Protein AF-A0A818H6Y1-F1 (afdb_monomer)

Sequence (203 aa):
MNNLSLESNPTGCTMVHLLIYKKENNETWLLFVTKLVREKHQENEIGTSRQLLLTFPSSNPCKKNEFQKDVAARALNSITNESEITKNLRPRLKRFLFVDANAIYPLYLSNEHADLLTTRFSSSEEVISLHWYPLSTVLSQLPEWDDYLSRPAAGGELAQVRHPGHAGIKLNTENDEHTMWSVIATCLMCIRNHVGLDTFLQP

Solvent-accessible surface area (backbone atoms only — not comparable to full-atom values): 11846 Å² total; per-residue (Å²): 132,85,80,75,61,76,64,46,35,89,81,34,62,52,32,30,32,38,49,35,31,37,70,56,96,95,39,50,32,37,46,33,27,31,30,76,43,74,70,88,80,52,82,86,48,100,61,94,65,57,41,79,23,36,37,50,41,50,26,62,46,92,42,73,48,45,48,62,68,60,26,46,52,48,13,47,49,67,60,44,88,53,68,72,69,61,62,63,76,68,84,68,71,64,63,40,38,33,40,92,42,34,33,44,29,56,40,85,39,56,61,71,56,50,50,50,47,62,74,68,49,72,67,49,98,74,32,58,50,80,43,80,40,51,47,67,62,51,57,77,52,54,75,94,71,95,78,59,68,76,38,77,63,52,98,86,46,54,27,34,38,67,74,86,80,65,72,57,42,66,49,73,56,102,86,48,80,46,39,29,34,33,69,56,52,51,48,53,45,50,36,47,76,76,62,30,55,70,64,62,62,54,123

Nearest PDB structures (foldseek):
  5qgk-assembly1_A  TM=5.798E-01  e=3.576E-05  Homo sapiens
  5qhg-assembly1_A  TM=5.692E-01  e=2.006E-04  Homo sapiens
  1ktg-assembly1_A  TM=6.363E-01  e=6.080E-04  Caenorhabditis elegans
  6nl1-assembly1_A  TM=5.673E-01  e=7.779E-04  Trypanosoma brucei
  4j7h-assembly1_A  TM=5.662E-01  e=1.554E-01  Amycolatopsis orientalis

Foldseek 3Di:
DDPPQVQWPQVLWAKEFEFEWEADPN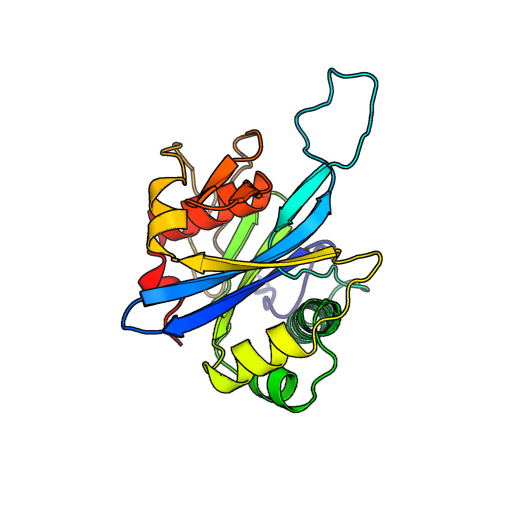FIKTKWFWFQAFAPQVPPDPDRGRDTATDGQIAGRPDGSDGVLVRVLVSVVQQDPDPVQNVQSDDDFPWAAEEPNYIYGYDYDYPVVVCVSQVPGDADNGTHHMDMDTPVLLVVQQDDDDWDFPDPDDDNDHIYTYQPRDQWTWRDDPVDIGTHHSRRSVVVVCCCPPPNPVRRNDD

Secondary structure (DSSP, 8-state):
-----TTS-TTS--EEEEEEEEEETTEEEEEEEEEEE--TT-TTSS----EEEEE--EE--SSTT--HHHHHHHHHHTT---HHHHHTT-S----EEEGGGEEEEEEE--HHHHHHHHHH----SS--EEEEEEHHHHHHHS------EEE---TTPPPEE-----PPEEEE-SS-EEEE-HHHHHHHHHHHHHT-HHHHH--

Mean predicted aligned error: 8.29 Å

pLDDT: mean 77.95, std 16.24, range [27.44, 96.69]

Structure (mmCIF, N/CA/C/O backbone):
data_AF-A0A818H6Y1-F1
#
_entry.id   AF-A0A818H6Y1-F1
#
loop_
_atom_site.group_PDB
_atom_site.id
_atom_site.type_symbol
_atom_site.label_atom_id
_atom_site.label_alt_id
_atom_site.label_comp_id
_atom_site.label_asym_id
_atom_site.label_entity_id
_atom_site.label_seq_id
_atom_site.pdbx_PDB_ins_code
_atom_site.Cartn_x
_atom_site.Cartn_y
_atom_site.Cartn_z
_atom_site.occupancy
_atom_site.B_iso_or_equiv
_atom_site.auth_seq_id
_atom_site.auth_comp_id
_atom_site.auth_asym_id
_atom_site.auth_atom_id
_atom_site.pdbx_PDB_model_num
ATOM 1 N N . MET A 1 1 ? 11.865 -25.230 -22.357 1.00 32.25 1 MET A N 1
ATOM 2 C CA . MET A 1 1 ? 12.109 -24.025 -21.537 1.00 32.25 1 MET A CA 1
ATOM 3 C C . MET A 1 1 ? 11.447 -24.268 -20.196 1.00 32.25 1 MET A C 1
ATOM 5 O O . MET A 1 1 ? 10.271 -24.603 -20.182 1.00 32.25 1 MET A O 1
ATOM 9 N N . ASN A 1 2 ? 12.209 -24.234 -19.102 1.00 27.44 2 ASN A N 1
ATOM 10 C CA . ASN A 1 2 ? 11.663 -24.472 -17.768 1.00 27.44 2 ASN A CA 1
ATOM 11 C C . ASN A 1 2 ? 10.799 -23.273 -17.375 1.00 27.44 2 ASN A C 1
ATOM 13 O O . ASN A 1 2 ? 11.331 -22.190 -17.145 1.00 27.44 2 ASN A O 1
ATOM 17 N N . ASN A 1 3 ? 9.483 -23.479 -17.315 1.00 30.44 3 ASN A N 1
ATOM 18 C CA . ASN A 1 3 ? 8.551 -22.554 -16.683 1.00 30.44 3 ASN A CA 1
ATOM 19 C C . ASN A 1 3 ? 8.964 -22.414 -15.213 1.00 30.44 3 ASN A C 1
ATOM 21 O O . ASN A 1 3 ? 8.665 -23.284 -14.396 1.00 30.44 3 ASN A O 1
ATOM 25 N N . LEU A 1 4 ? 9.702 -21.355 -14.877 1.00 32.38 4 LEU A N 1
ATOM 26 C CA . LEU A 1 4 ? 9.928 -20.982 -13.487 1.00 32.38 4 LEU A CA 1
ATOM 27 C C . LEU A 1 4 ? 8.560 -20.630 -12.906 1.00 32.38 4 LEU A C 1
ATOM 29 O O . LEU A 1 4 ? 8.002 -19.577 -13.206 1.00 32.38 4 LEU A O 1
ATOM 33 N N . SER A 1 5 ? 7.992 -21.525 -12.095 1.00 37.53 5 SER A N 1
ATOM 34 C CA . SER A 1 5 ? 6.790 -21.202 -11.341 1.00 37.53 5 SER A CA 1
ATOM 35 C C . SER A 1 5 ? 7.107 -19.991 -10.465 1.00 37.53 5 SER A C 1
ATOM 37 O O . SER A 1 5 ? 7.990 -20.044 -9.602 1.00 37.53 5 SER A O 1
ATOM 39 N N . LEU A 1 6 ? 6.370 -18.903 -10.669 1.00 43.00 6 LEU A N 1
ATOM 40 C CA . LEU A 1 6 ? 6.446 -17.654 -9.903 1.00 43.00 6 LEU A CA 1
ATOM 41 C C . LEU A 1 6 ? 6.084 -17.790 -8.413 1.00 43.00 6 LEU A C 1
ATOM 43 O O . LEU A 1 6 ? 5.885 -16.792 -7.730 1.00 43.00 6 LEU A O 1
ATOM 47 N N . GLU A 1 7 ? 5.962 -19.007 -7.888 1.00 44.12 7 GLU A N 1
ATOM 48 C CA . GLU A 1 7 ? 6.082 -19.264 -6.447 1.00 44.12 7 GLU A CA 1
ATOM 49 C C . GLU A 1 7 ? 7.521 -19.049 -5.958 1.00 44.12 7 GLU A C 1
ATOM 51 O O . GLU A 1 7 ? 7.744 -18.695 -4.806 1.00 44.12 7 GLU A O 1
ATOM 56 N N . SER A 1 8 ? 8.505 -19.157 -6.853 1.00 42.28 8 SER A N 1
ATOM 57 C CA . SER A 1 8 ? 9.888 -18.789 -6.565 1.00 42.28 8 SER A CA 1
ATOM 58 C C . SER A 1 8 ? 10.099 -17.284 -6.749 1.00 42.28 8 SER A C 1
ATOM 60 O O . SER A 1 8 ? 9.651 -16.686 -7.724 1.00 42.28 8 SER A O 1
ATOM 62 N N . ASN A 1 9 ? 10.769 -16.655 -5.783 1.00 50.09 9 ASN A N 1
ATOM 63 C CA . ASN A 1 9 ? 11.392 -15.340 -5.917 1.00 50.09 9 ASN A CA 1
ATOM 64 C C . ASN A 1 9 ? 12.836 -15.568 -6.406 1.00 50.09 9 ASN A C 1
ATOM 66 O O . ASN A 1 9 ? 13.731 -15.679 -5.561 1.00 50.09 9 ASN A O 1
ATOM 70 N N . PRO A 1 10 ? 13.088 -15.724 -7.724 1.00 41.50 10 PRO A N 1
ATOM 71 C CA . PRO A 1 10 ? 14.377 -16.205 -8.228 1.00 41.50 10 PRO A CA 1
ATOM 72 C C . PRO A 1 10 ? 15.536 -15.255 -7.903 1.00 41.50 10 PRO A C 1
ATOM 74 O O . PRO A 1 10 ? 16.676 -15.705 -7.771 1.00 41.50 10 PRO A O 1
ATOM 77 N N . THR A 1 11 ? 15.246 -13.962 -7.732 1.00 49.59 11 THR A N 1
ATOM 78 C CA . THR A 1 11 ? 16.224 -12.943 -7.333 1.00 49.59 11 THR A CA 1
ATOM 79 C C . THR A 1 11 ? 16.479 -12.940 -5.828 1.00 49.59 11 THR A C 1
ATOM 81 O O . THR A 1 11 ? 17.570 -12.578 -5.409 1.00 49.59 11 THR A O 1
ATOM 84 N N . GLY A 1 12 ? 15.505 -13.351 -5.004 1.00 55.28 12 GLY A N 1
ATOM 85 C CA . GLY A 1 12 ? 15.585 -13.226 -3.546 1.00 55.28 12 GLY A CA 1
ATOM 86 C C . GLY A 1 12 ? 15.611 -11.773 -3.058 1.00 55.28 12 GLY A C 1
ATOM 87 O O . GLY A 1 12 ? 15.907 -11.544 -1.894 1.00 55.28 12 GLY A O 1
ATOM 88 N N . CYS A 1 13 ? 15.309 -10.805 -3.930 1.00 68.94 13 CYS A N 1
ATOM 89 C CA . CYS A 1 13 ? 15.402 -9.370 -3.638 1.00 68.94 13 CYS A CA 1
ATOM 90 C C . CYS A 1 13 ? 14.081 -8.623 -3.866 1.00 68.94 13 CYS A C 1
ATOM 92 O O . CYS A 1 13 ? 14.041 -7.410 -3.711 1.00 68.94 13 CYS A O 1
ATOM 94 N N . THR A 1 14 ? 13.012 -9.328 -4.254 1.00 79.88 14 THR A N 1
ATOM 95 C CA . THR A 1 14 ? 11.722 -8.688 -4.542 1.00 79.88 14 THR A CA 1
ATOM 96 C C . THR A 1 14 ? 11.024 -8.242 -3.259 1.00 79.88 14 THR A C 1
ATOM 98 O O . THR A 1 14 ? 10.552 -9.101 -2.513 1.00 79.88 14 THR A O 1
ATOM 101 N N . MET A 1 15 ? 10.931 -6.935 -3.014 1.00 86.38 15 MET 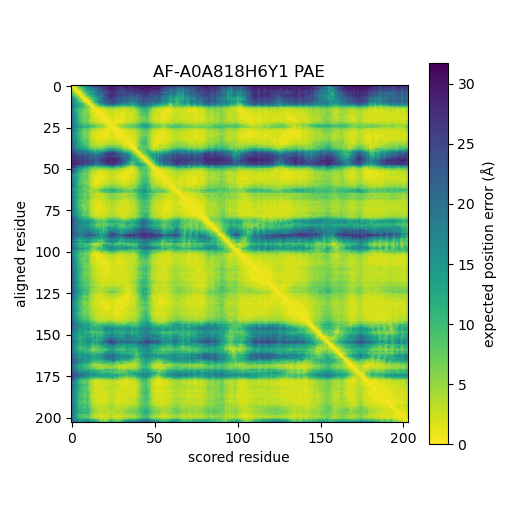A N 1
ATOM 102 C CA . MET A 1 15 ? 10.160 -6.373 -1.905 1.00 86.38 15 MET A CA 1
ATOM 103 C C . MET A 1 15 ? 8.668 -6.586 -2.152 1.00 86.38 15 MET A C 1
ATOM 105 O O . MET A 1 15 ? 8.168 -6.356 -3.253 1.00 86.38 15 MET A O 1
ATOM 109 N N . VAL A 1 16 ? 7.947 -7.023 -1.126 1.00 87.12 16 VAL A N 1
ATOM 110 C CA . VAL A 1 16 ? 6.500 -7.232 -1.174 1.00 87.12 16 VAL A CA 1
ATOM 111 C C . VAL A 1 16 ? 5.809 -6.099 -0.437 1.00 87.12 16 VAL A C 1
ATOM 113 O O . VAL A 1 16 ? 6.144 -5.825 0.710 1.00 87.12 16 VAL A O 1
ATOM 116 N N . HIS A 1 17 ? 4.830 -5.484 -1.090 1.00 90.38 17 HIS A N 1
ATOM 117 C CA . HIS A 1 17 ? 3.986 -4.408 -0.580 1.00 90.38 17 HIS A CA 1
ATOM 118 C C . HIS A 1 17 ? 2.534 -4.872 -0.498 1.00 90.38 17 HIS A C 1
ATOM 120 O O . HIS A 1 17 ? 2.051 -5.585 -1.383 1.00 90.38 17 HIS A O 1
ATOM 126 N N . LEU A 1 18 ? 1.827 -4.429 0.536 1.00 90.88 18 LEU A N 1
ATOM 127 C CA . LEU A 1 18 ? 0.401 -4.667 0.720 1.00 90.88 18 LEU A CA 1
ATOM 128 C C . LEU A 1 18 ? -0.387 -3.391 0.457 1.00 90.88 18 LEU A C 1
ATOM 130 O O . LEU A 1 18 ? -0.367 -2.465 1.260 1.00 90.88 18 LEU A O 1
ATOM 134 N N . LEU A 1 19 ? -1.133 -3.366 -0.639 1.00 92.19 19 LEU A N 1
ATOM 135 C CA . LEU A 1 19 ? -2.127 -2.329 -0.874 1.00 92.19 19 LEU A CA 1
ATOM 136 C C . LEU A 1 19 ? -3.395 -2.730 -0.114 1.00 92.19 19 LEU A C 1
ATOM 138 O O . LEU A 1 19 ? -4.256 -3.450 -0.623 1.00 92.19 19 LEU A O 1
ATOM 142 N N . ILE A 1 20 ? -3.458 -2.314 1.147 1.00 93.00 20 ILE A N 1
ATOM 143 C CA . ILE A 1 20 ? -4.593 -2.580 2.028 1.00 93.00 20 ILE A CA 1
ATOM 144 C C . ILE A 1 20 ? -5.691 -1.560 1.731 1.00 93.00 20 ILE A C 1
ATOM 146 O O . ILE A 1 20 ? -5.415 -0.364 1.630 1.00 93.00 20 ILE A O 1
ATOM 150 N N . TYR A 1 21 ? -6.932 -2.022 1.590 1.00 93.62 21 TYR A N 1
ATOM 151 C CA . TYR A 1 21 ? -8.060 -1.148 1.289 1.00 93.62 21 TYR A CA 1
ATOM 152 C C . TYR A 1 21 ? -9.349 -1.566 2.003 1.00 93.62 21 TYR A C 1
ATOM 154 O O . TYR A 1 21 ? -9.570 -2.747 2.277 1.00 93.62 21 TYR A O 1
ATOM 162 N N . LYS A 1 22 ? -10.220 -0.587 2.267 1.00 93.81 22 LYS A N 1
ATOM 163 C CA . LYS A 1 22 ? -11.597 -0.781 2.752 1.00 93.81 22 LYS A CA 1
ATOM 164 C C . LYS A 1 22 ? -12.602 -0.100 1.820 1.00 93.81 22 LYS A C 1
ATOM 166 O O . LYS A 1 22 ? -12.215 0.667 0.936 1.00 93.81 22 LYS A O 1
ATOM 171 N N . LYS A 1 23 ? -13.891 -0.388 2.013 1.00 93.69 23 LYS A N 1
ATOM 172 C CA . LYS A 1 23 ? -14.997 0.280 1.309 1.00 93.69 23 LYS A CA 1
ATOM 173 C C . LYS A 1 23 ? -15.950 0.907 2.315 1.00 93.69 23 LYS A C 1
ATOM 175 O O . LYS A 1 23 ? -16.562 0.200 3.114 1.00 93.69 23 LYS A O 1
ATOM 180 N N . GLU A 1 24 ? -16.107 2.216 2.235 1.00 92.44 24 GLU A N 1
ATOM 181 C CA . GLU A 1 24 ? -16.921 3.010 3.149 1.00 92.44 24 GLU A CA 1
ATOM 182 C C . GLU A 1 24 ? -17.688 4.059 2.344 1.00 92.44 24 GLU A C 1
ATOM 184 O O . GLU A 1 24 ? -17.105 4.737 1.505 1.00 92.44 24 GLU A O 1
ATOM 189 N N . ASN A 1 25 ? -19.005 4.160 2.552 1.00 90.88 25 ASN A N 1
ATOM 190 C CA . ASN A 1 25 ? -19.873 5.128 1.864 1.00 90.88 25 ASN A CA 1
ATOM 191 C C . ASN A 1 25 ? -19.739 5.130 0.324 1.00 90.88 25 ASN A C 1
ATOM 193 O O . ASN A 1 25 ? -19.701 6.184 -0.300 1.00 90.88 25 ASN A O 1
ATOM 197 N N . ASN A 1 26 ? -19.683 3.943 -0.297 1.00 88.56 26 ASN A N 1
ATOM 198 C CA . ASN A 1 26 ? -19.443 3.742 -1.740 1.00 88.56 26 ASN A CA 1
ATOM 199 C C . ASN A 1 26 ? -18.089 4.250 -2.265 1.00 88.56 26 ASN A C 1
ATOM 201 O O . ASN A 1 26 ? -17.866 4.243 -3.474 1.00 88.56 26 ASN A O 1
ATOM 205 N N . GLU A 1 27 ? -17.165 4.613 -1.382 1.00 93.38 27 GLU A N 1
ATOM 206 C CA . GLU A 1 27 ? -15.812 5.019 -1.733 1.00 93.38 27 GLU A CA 1
ATOM 207 C C . GLU A 1 27 ? -14.790 3.971 -1.277 1.00 93.38 27 GLU A C 1
ATOM 209 O O . GLU A 1 27 ? -14.939 3.310 -0.244 1.00 93.38 27 GLU A O 1
ATOM 214 N N . THR A 1 28 ? -13.741 3.792 -2.078 1.00 94.44 28 THR A N 1
ATOM 215 C CA . THR A 1 28 ? -12.603 2.941 -1.724 1.00 94.44 28 THR A CA 1
ATOM 216 C C . THR A 1 28 ? -11.572 3.777 -0.982 1.00 94.44 28 THR A C 1
ATOM 218 O O . THR A 1 28 ? -11.161 4.825 -1.473 1.00 94.44 28 THR A O 1
ATOM 221 N N . TRP A 1 29 ? -11.113 3.286 0.164 1.00 95.62 29 TRP A N 1
ATOM 222 C CA . TRP A 1 29 ? -10.086 3.937 0.974 1.00 95.62 29 TRP A CA 1
ATOM 223 C C . TRP A 1 29 ? -8.838 3.072 1.015 1.00 95.62 29 TRP A C 1
ATOM 225 O O . TRP A 1 29 ? -8.929 1.871 1.274 1.00 95.62 29 TRP A O 1
ATOM 235 N N . LEU A 1 30 ? -7.683 3.680 0.765 1.00 95.25 30 LEU A N 1
ATOM 236 C CA . LEU A 1 30 ? -6.382 3.022 0.761 1.00 95.25 30 LEU A CA 1
ATOM 237 C C . LEU A 1 30 ? -5.628 3.335 2.049 1.00 95.25 30 LEU A C 1
ATOM 239 O O . LEU A 1 30 ? -5.573 4.491 2.469 1.00 95.25 30 LEU A O 1
ATOM 243 N N . LEU A 1 31 ? -5.017 2.316 2.643 1.00 96.00 31 LEU A N 1
ATOM 244 C CA . LEU A 1 31 ? -4.131 2.489 3.784 1.00 96.00 31 LEU A CA 1
ATOM 245 C C . LEU A 1 31 ? -2.704 2.742 3.307 1.00 96.00 31 LEU A C 1
ATOM 247 O O . LEU A 1 31 ? -2.098 1.915 2.623 1.00 96.00 31 LEU A O 1
ATOM 251 N N . PHE A 1 32 ? -2.147 3.848 3.771 1.00 96.56 32 PHE A N 1
ATOM 252 C CA . PHE A 1 32 ? -0.731 4.149 3.725 1.00 96.56 32 PHE A CA 1
ATOM 253 C C . PHE A 1 32 ? -0.133 4.077 5.124 1.00 96.56 32 PHE A C 1
ATOM 255 O O . PHE A 1 32 ? -0.811 4.225 6.142 1.00 96.56 32 PHE A O 1
ATOM 262 N N . VAL A 1 33 ? 1.175 3.878 5.160 1.00 96.69 33 VAL A N 1
ATOM 263 C CA . VAL A 1 33 ? 1.982 3.965 6.369 1.00 96.69 33 VAL A CA 1
ATOM 264 C C . VAL A 1 33 ? 3.109 4.951 6.151 1.00 96.69 33 VAL A C 1
ATOM 266 O O . VAL A 1 33 ? 3.597 5.084 5.029 1.00 96.69 33 VAL A O 1
ATOM 269 N N . THR A 1 34 ? 3.568 5.615 7.204 1.00 95.12 34 THR A N 1
ATOM 270 C CA . THR A 1 34 ? 4.782 6.430 7.122 1.00 95.12 34 THR A CA 1
ATOM 271 C C . THR A 1 34 ? 6.002 5.618 7.545 1.00 95.12 34 THR A C 1
ATOM 273 O O . THR A 1 34 ? 6.005 4.944 8.581 1.00 95.12 34 THR A O 1
ATOM 276 N N . LYS A 1 35 ? 7.058 5.670 6.728 1.00 93.38 35 LYS A N 1
ATOM 277 C CA . LYS A 1 35 ? 8.364 5.062 7.023 1.00 93.38 35 LYS A CA 1
ATOM 278 C C . LYS A 1 35 ? 9.487 6.041 6.699 1.00 93.38 35 LYS A C 1
ATOM 280 O O . LYS A 1 35 ? 9.362 6.849 5.781 1.00 93.38 35 LYS A O 1
ATOM 285 N N . LEU A 1 36 ? 10.612 5.920 7.404 1.00 89.81 36 LEU A N 1
ATOM 286 C CA . LEU A 1 36 ? 11.855 6.607 7.046 1.00 89.81 36 LEU A CA 1
ATOM 287 C C . LEU A 1 36 ? 12.529 5.886 5.869 1.00 89.81 36 LEU A C 1
ATOM 289 O O . LEU A 1 36 ? 13.243 4.898 6.058 1.00 89.81 36 LEU A O 1
ATOM 293 N N . VAL A 1 37 ? 12.322 6.384 4.652 1.00 86.19 37 VAL A N 1
ATOM 294 C CA . VAL A 1 37 ? 12.845 5.797 3.406 1.00 86.19 37 VAL A CA 1
ATOM 295 C C . VAL A 1 37 ? 13.805 6.750 2.696 1.00 86.19 37 VAL A C 1
ATOM 297 O O . VAL A 1 37 ? 13.814 7.951 2.949 1.00 86.19 37 VAL A O 1
ATOM 300 N N . ARG A 1 38 ? 14.661 6.213 1.820 1.00 81.38 38 ARG A N 1
ATOM 301 C CA . ARG A 1 38 ? 15.529 7.027 0.957 1.00 81.38 38 ARG A CA 1
ATOM 302 C C . ARG A 1 38 ? 14.869 7.221 -0.403 1.00 81.38 38 ARG A C 1
ATOM 304 O O . ARG A 1 38 ? 14.468 6.247 -1.038 1.00 81.38 38 ARG A O 1
ATOM 311 N N . GLU A 1 39 ? 14.823 8.461 -0.865 1.00 74.94 39 GLU A N 1
ATOM 312 C CA . GLU A 1 39 ? 14.483 8.796 -2.246 1.00 74.94 39 GLU A CA 1
ATOM 313 C C . GLU A 1 39 ? 15.754 8.665 -3.105 1.00 74.94 39 GLU A C 1
ATOM 315 O O . GLU A 1 39 ? 16.801 9.205 -2.747 1.00 74.94 39 GLU A O 1
ATOM 320 N N . LYS A 1 40 ? 15.700 7.954 -4.240 1.00 61.81 40 LYS A N 1
ATOM 321 C CA . LYS A 1 4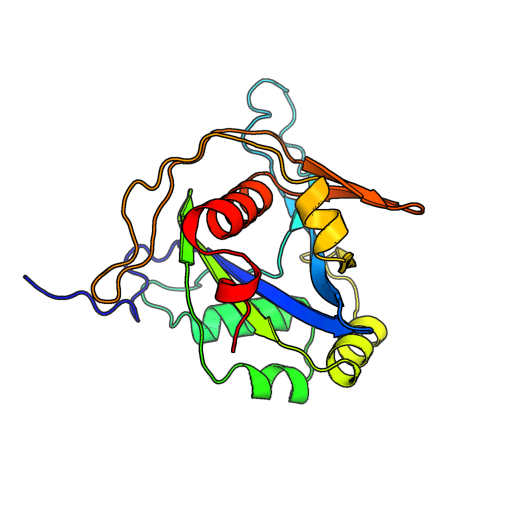0 ? 16.881 7.746 -5.106 1.00 61.81 40 LYS A CA 1
ATOM 322 C C . LYS A 1 40 ? 17.414 9.037 -5.755 1.00 61.81 40 LYS A C 1
ATOM 324 O O . LYS A 1 40 ? 18.527 9.030 -6.257 1.00 61.81 40 LYS A O 1
ATOM 329 N N . HIS A 1 41 ? 16.660 10.138 -5.738 1.00 58.66 41 HIS A N 1
ATOM 330 C CA . HIS A 1 41 ? 16.982 11.359 -6.490 1.00 58.66 41 HIS A CA 1
ATOM 331 C C . HIS A 1 41 ? 17.767 12.433 -5.723 1.00 58.66 41 HIS A C 1
ATOM 333 O O . HIS A 1 41 ? 18.032 13.494 -6.281 1.00 58.66 41 HIS A O 1
ATOM 339 N N . GLN A 1 42 ? 18.203 12.167 -4.490 1.00 52.16 42 GLN A N 1
ATOM 340 C CA . GLN A 1 42 ? 19.050 13.097 -3.727 1.00 52.16 42 GLN A CA 1
ATOM 341 C C . GLN A 1 42 ? 20.560 12.833 -3.890 1.00 52.16 42 GLN A C 1
ATOM 343 O O . GLN A 1 42 ? 21.339 13.135 -2.994 1.00 52.16 42 GLN A O 1
ATOM 348 N N . GLU A 1 43 ? 21.015 12.284 -5.024 1.00 46.19 43 GLU A N 1
ATOM 349 C CA . GLU A 1 43 ? 22.452 12.013 -5.253 1.00 46.19 43 GLU A CA 1
ATOM 350 C C . GLU A 1 43 ? 23.328 13.285 -5.282 1.00 46.19 43 GLU A C 1
ATOM 352 O O . GLU A 1 43 ? 24.539 13.190 -5.099 1.00 46.19 43 GLU A O 1
ATOM 357 N N . ASN A 1 44 ? 22.729 14.473 -5.435 1.00 46.19 44 ASN A N 1
ATOM 358 C CA . ASN A 1 44 ? 23.444 15.755 -5.475 1.00 46.19 44 ASN A CA 1
ATOM 359 C C . ASN A 1 44 ? 23.435 16.542 -4.152 1.00 46.19 44 ASN A C 1
ATOM 361 O O . ASN A 1 44 ? 24.049 17.606 -4.083 1.00 46.19 44 ASN A O 1
ATOM 365 N N . GLU A 1 45 ? 22.782 16.046 -3.099 1.00 48.47 45 GLU A N 1
ATOM 366 C CA . GLU A 1 45 ? 22.841 16.664 -1.773 1.00 48.47 45 GLU A CA 1
ATOM 367 C C . GLU A 1 45 ? 23.762 15.834 -0.874 1.00 48.47 45 GLU A C 1
ATOM 369 O O . GLU A 1 45 ? 23.587 14.628 -0.700 1.00 48.47 45 GLU A O 1
ATOM 374 N N . ILE A 1 46 ? 24.784 16.477 -0.299 1.00 41.94 46 ILE A N 1
ATOM 375 C CA . ILE A 1 46 ? 25.655 15.889 0.726 1.00 41.94 46 ILE A CA 1
ATOM 376 C C . ILE A 1 46 ? 24.784 15.646 1.967 1.00 41.94 46 ILE A C 1
ATOM 378 O O . ILE A 1 46 ? 24.683 16.483 2.857 1.00 41.94 46 ILE A O 1
ATOM 382 N N . GLY A 1 47 ? 24.086 14.515 1.985 1.00 46.06 47 GLY A N 1
ATOM 383 C CA . GLY A 1 47 ? 23.086 14.210 2.995 1.00 46.06 47 GLY A CA 1
ATOM 384 C C . GLY A 1 47 ? 22.238 13.017 2.581 1.00 46.06 47 GLY A C 1
ATOM 385 O O . GLY A 1 47 ? 21.210 13.152 1.936 1.00 46.06 47 GLY A O 1
ATOM 386 N N . THR A 1 48 ? 22.634 11.820 3.010 1.00 53.78 48 THR A N 1
ATOM 387 C CA . THR A 1 48 ? 21.840 10.587 2.860 1.00 53.78 48 THR A CA 1
ATOM 388 C C . THR A 1 48 ? 20.676 10.540 3.860 1.00 53.78 48 THR A C 1
ATOM 390 O O . THR A 1 48 ? 20.510 9.557 4.591 1.00 53.78 48 THR A O 1
ATOM 393 N N . SER A 1 49 ? 19.880 11.609 3.947 1.00 65.06 49 SER A N 1
ATOM 394 C CA . SER A 1 49 ? 18.817 11.692 4.946 1.00 65.06 49 SER A CA 1
ATOM 395 C C . SER A 1 49 ? 17.617 10.868 4.491 1.00 65.06 49 SER A C 1
ATOM 397 O O . SER A 1 49 ? 17.030 11.103 3.439 1.00 65.06 49 SER A O 1
ATOM 399 N N . ARG A 1 50 ? 17.283 9.831 5.263 1.00 77.56 50 ARG A N 1
ATOM 400 C CA . ARG A 1 50 ? 15.985 9.169 5.126 1.00 77.56 50 ARG A CA 1
ATOM 401 C C . ARG A 1 50 ? 14.905 10.205 5.434 1.00 77.56 50 ARG A C 1
ATOM 403 O O . ARG A 1 50 ? 15.047 10.947 6.401 1.00 77.56 50 ARG A O 1
ATOM 410 N N . GLN A 1 51 ? 13.843 10.220 4.646 1.00 86.38 51 GLN A N 1
ATOM 411 C CA . GLN A 1 51 ? 12.701 11.105 4.830 1.00 86.38 51 GLN A CA 1
ATOM 412 C C . GLN A 1 51 ? 11.486 10.295 5.250 1.00 86.38 51 GLN A C 1
ATOM 414 O O . GLN A 1 51 ? 11.361 9.117 4.910 1.00 86.38 51 GLN A O 1
ATOM 419 N N . LEU A 1 52 ? 10.600 10.932 6.009 1.00 90.38 52 LEU A N 1
ATOM 420 C CA . LEU A 1 52 ? 9.337 10.334 6.399 1.00 90.38 52 LEU A CA 1
ATOM 421 C C . LEU A 1 52 ? 8.370 10.413 5.216 1.00 90.38 52 LEU A C 1
ATOM 423 O O . LEU A 1 52 ? 7.831 11.481 4.944 1.00 90.38 52 LEU A O 1
ATOM 427 N N . LEU A 1 53 ? 8.169 9.299 4.511 1.00 93.00 53 LEU A N 1
ATOM 428 C CA . LEU A 1 53 ? 7.299 9.241 3.334 1.00 93.00 53 LEU A CA 1
ATOM 429 C C . LEU A 1 53 ? 6.167 8.232 3.532 1.00 93.00 53 LEU A C 1
ATOM 431 O O . LEU A 1 53 ? 6.335 7.219 4.219 1.00 93.00 53 LEU A O 1
ATOM 435 N N . LEU A 1 54 ? 5.032 8.489 2.878 1.00 95.31 54 LEU A N 1
ATOM 436 C CA . LEU A 1 54 ? 3.954 7.519 2.736 1.00 95.31 54 LEU A CA 1
ATOM 437 C C . LEU A 1 54 ? 4.388 6.391 1.807 1.00 95.31 54 LEU A C 1
ATOM 439 O O . LEU A 1 54 ? 4.900 6.604 0.705 1.00 95.31 54 LEU A O 1
ATOM 443 N N . THR A 1 55 ? 4.134 5.174 2.256 1.00 94.00 55 THR A N 1
ATOM 444 C CA . THR A 1 55 ? 4.357 3.941 1.515 1.00 94.00 55 THR A CA 1
ATOM 445 C C . THR A 1 55 ? 3.304 2.906 1.899 1.00 94.00 55 THR A C 1
ATOM 447 O O . THR A 1 55 ? 2.444 3.165 2.741 1.00 94.00 55 THR A O 1
ATOM 450 N N . PHE A 1 56 ? 3.353 1.728 1.290 1.00 94.12 56 PHE A N 1
ATOM 451 C CA . PHE A 1 56 ? 2.555 0.591 1.731 1.00 94.12 56 PHE A CA 1
ATOM 452 C C . PHE A 1 56 ? 3.294 -0.219 2.806 1.00 94.12 56 PHE A C 1
ATOM 454 O O . PHE A 1 56 ? 4.532 -0.245 2.821 1.00 94.12 56 PHE A O 1
ATOM 461 N N . PRO A 1 57 ? 2.569 -0.913 3.708 1.00 94.06 57 PRO A N 1
ATOM 462 C CA . PRO A 1 57 ? 3.161 -1.960 4.530 1.00 94.06 57 PRO A CA 1
ATOM 463 C C . PRO A 1 57 ? 3.929 -2.925 3.634 1.00 94.06 57 PRO A C 1
ATOM 465 O O . PRO A 1 57 ? 3.432 -3.361 2.594 1.00 94.06 57 PRO A O 1
ATOM 468 N N . SER A 1 58 ? 5.169 -3.217 4.003 1.00 92.62 58 SER A N 1
ATOM 469 C CA . SER A 1 58 ? 6.093 -3.892 3.102 1.00 92.62 58 SER A CA 1
ATOM 470 C C . SER A 1 58 ? 7.155 -4.674 3.847 1.00 92.62 58 SER A C 1
ATOM 472 O O . SER A 1 58 ? 7.531 -4.315 4.964 1.00 92.62 58 SER A O 1
ATOM 474 N N . SER A 1 59 ? 7.635 -5.747 3.220 1.00 91.19 59 SER A N 1
ATOM 475 C CA . SER A 1 59 ? 8.694 -6.597 3.754 1.00 91.19 59 SER A CA 1
ATOM 476 C C . SER A 1 59 ? 9.564 -7.156 2.632 1.00 91.19 59 SER A C 1
ATOM 478 O O . SER A 1 59 ? 9.113 -7.354 1.500 1.00 91.19 59 SER A O 1
ATOM 480 N N . ASN A 1 60 ? 10.824 -7.426 2.961 1.00 89.00 60 ASN A N 1
ATOM 481 C CA . ASN A 1 60 ? 11.743 -8.130 2.081 1.00 89.00 60 ASN A CA 1
ATOM 482 C C . ASN A 1 60 ? 11.711 -9.641 2.364 1.00 89.00 60 ASN A C 1
ATOM 484 O O . ASN A 1 60 ? 11.445 -10.070 3.495 1.00 89.00 60 ASN A O 1
ATOM 488 N N . PRO A 1 61 ? 12.010 -10.476 1.359 1.00 84.69 61 PRO A N 1
ATOM 489 C CA . PRO A 1 61 ? 12.312 -11.881 1.585 1.00 84.69 61 PRO A CA 1
ATOM 490 C C . PRO A 1 61 ? 13.549 -12.016 2.487 1.00 84.69 61 PRO A C 1
ATOM 492 O O . PRO A 1 61 ? 14.536 -11.302 2.325 1.00 84.69 61 PRO A O 1
ATOM 495 N N . CYS A 1 62 ? 13.521 -12.966 3.414 1.00 83.69 62 CYS A N 1
ATOM 496 C CA . CYS A 1 62 ? 14.657 -13.309 4.269 1.00 83.69 62 CYS A CA 1
ATOM 497 C C . CYS A 1 62 ? 15.580 -14.343 3.608 1.00 83.69 62 CYS A C 1
ATOM 499 O O . CYS A 1 62 ? 16.720 -14.522 4.030 1.00 83.69 62 CYS A O 1
ATOM 501 N N . LYS A 1 63 ? 15.092 -15.058 2.586 1.00 80.88 63 LYS A N 1
ATOM 502 C CA . LYS A 1 63 ? 15.851 -16.081 1.858 1.00 80.88 63 LYS A CA 1
ATOM 503 C C . LYS A 1 63 ? 15.432 -16.176 0.395 1.00 80.88 63 LYS A C 1
ATOM 505 O O . LYS A 1 63 ? 14.298 -15.871 0.022 1.00 80.88 63 LYS A O 1
ATOM 510 N N . LYS A 1 64 ? 16.354 -16.668 -0.435 1.00 69.06 64 LYS A N 1
ATOM 511 C CA . LYS A 1 64 ? 16.088 -17.002 -1.838 1.00 69.06 64 LYS A CA 1
ATOM 512 C C . LYS A 1 64 ? 14.951 -18.031 -1.902 1.00 69.06 64 LYS A C 1
ATOM 514 O O . LYS A 1 64 ? 14.995 -19.026 -1.183 1.00 69.06 64 LYS A O 1
ATOM 519 N N . ASN A 1 65 ? 13.953 -17.790 -2.753 1.00 70.12 65 ASN A N 1
ATOM 520 C CA . ASN A 1 65 ? 12.747 -18.622 -2.905 1.00 70.12 65 ASN A CA 1
ATOM 521 C C . ASN A 1 65 ? 11.778 -18.653 -1.709 1.00 70.12 65 ASN A C 1
ATOM 523 O O . ASN A 1 65 ? 10.994 -19.590 -1.592 1.00 70.12 65 ASN A O 1
ATOM 527 N N . GLU A 1 66 ? 11.804 -17.662 -0.821 1.00 77.50 66 GLU A N 1
ATOM 528 C CA . GLU A 1 66 ? 10.736 -17.540 0.171 1.00 77.50 66 GLU A CA 1
ATOM 529 C C . GLU A 1 66 ? 9.364 -17.320 -0.486 1.00 77.50 66 GLU A C 1
ATOM 531 O O . GLU A 1 66 ? 9.245 -16.531 -1.430 1.00 77.50 66 GLU A O 1
ATOM 536 N N . PHE A 1 67 ? 8.334 -18.003 0.028 1.00 77.25 67 PHE A N 1
ATOM 537 C CA . PHE A 1 67 ? 6.971 -17.865 -0.471 1.00 77.25 67 PHE A CA 1
ATOM 538 C C . PHE A 1 67 ? 6.465 -16.446 -0.230 1.00 77.25 67 PHE A C 1
ATOM 540 O O . PHE A 1 67 ? 6.514 -15.921 0.880 1.00 77.25 67 PHE A O 1
ATOM 547 N N . GLN A 1 68 ? 5.899 -15.830 -1.265 1.00 74.12 68 GLN A N 1
ATOM 548 C CA . GLN A 1 68 ? 5.463 -14.432 -1.218 1.00 74.12 68 GLN A CA 1
ATOM 549 C C . GLN A 1 68 ? 4.359 -14.209 -0.180 1.00 74.12 68 GLN A C 1
ATOM 551 O O . GLN A 1 68 ? 4.248 -13.114 0.355 1.00 74.12 68 GLN A O 1
ATOM 556 N N . LYS A 1 69 ? 3.577 -15.249 0.141 1.00 75.38 69 LYS A N 1
ATOM 557 C CA . LYS A 1 69 ? 2.582 -15.219 1.222 1.00 75.38 69 LYS A CA 1
ATOM 558 C C . LYS A 1 69 ? 3.216 -15.006 2.593 1.00 75.38 69 LYS A C 1
ATOM 560 O O . LYS A 1 69 ? 2.657 -14.266 3.391 1.00 75.38 69 LYS A O 1
ATOM 565 N N . ASP A 1 70 ? 4.374 -15.606 2.848 1.00 81.31 70 ASP A N 1
ATOM 566 C CA . ASP A 1 70 ? 5.085 -15.438 4.117 1.00 81.31 70 ASP A CA 1
ATOM 567 C C . ASP A 1 70 ? 5.675 -14.025 4.210 1.00 81.31 70 ASP A C 1
ATOM 569 O O . ASP A 1 70 ? 5.606 -13.381 5.257 1.00 81.31 70 ASP A O 1
ATOM 573 N N . VAL A 1 71 ? 6.177 -13.497 3.087 1.00 86.12 71 VAL A N 1
ATOM 574 C CA . VAL A 1 71 ? 6.647 -12.106 2.997 1.00 86.12 71 VAL A CA 1
ATOM 575 C C . VAL A 1 71 ? 5.487 -11.116 3.183 1.00 86.12 71 VAL A C 1
ATOM 577 O O . VAL A 1 71 ? 5.611 -10.156 3.938 1.00 86.12 71 VAL A O 1
ATOM 580 N N . ALA A 1 72 ? 4.336 -11.370 2.554 1.00 83.75 72 ALA A N 1
ATOM 581 C CA . ALA A 1 72 ? 3.110 -10.591 2.720 1.00 83.75 72 ALA A CA 1
ATOM 582 C C . ALA A 1 72 ? 2.605 -10.631 4.170 1.00 83.75 72 ALA A C 1
ATOM 584 O O . ALA A 1 72 ? 2.287 -9.593 4.738 1.00 83.75 72 ALA A O 1
ATOM 585 N N . ALA A 1 73 ? 2.594 -11.803 4.809 1.00 85.06 73 ALA A N 1
ATOM 586 C CA . ALA A 1 73 ? 2.221 -11.928 6.214 1.00 85.06 73 ALA A CA 1
ATOM 587 C C . ALA A 1 73 ? 3.152 -11.113 7.123 1.00 85.06 73 ALA A C 1
ATOM 589 O O . ALA A 1 73 ? 2.672 -10.426 8.017 1.00 85.06 73 ALA A O 1
ATOM 590 N N . ARG A 1 74 ? 4.468 -11.101 6.864 1.00 89.12 74 ARG A N 1
ATOM 591 C CA . ARG A 1 74 ? 5.392 -10.213 7.589 1.00 89.12 74 ARG A CA 1
ATOM 592 C C . ARG A 1 74 ? 5.121 -8.732 7.346 1.00 89.12 74 ARG A C 1
ATOM 594 O O . ARG A 1 74 ? 5.187 -7.958 8.292 1.00 89.12 74 ARG A O 1
ATOM 601 N N . ALA A 1 75 ? 4.813 -8.343 6.109 1.00 90.62 75 ALA A N 1
ATOM 602 C CA . ALA A 1 75 ? 4.439 -6.967 5.788 1.00 90.62 75 ALA A CA 1
ATOM 603 C C . ALA A 1 75 ? 3.165 -6.529 6.532 1.00 90.62 75 ALA A C 1
ATOM 605 O O . ALA A 1 75 ? 3.068 -5.379 6.941 1.00 90.62 75 ALA A O 1
ATOM 606 N N . LEU A 1 76 ? 2.205 -7.435 6.748 1.00 90.50 76 LEU A N 1
ATOM 607 C CA . LEU A 1 76 ? 1.038 -7.164 7.593 1.00 90.50 76 LEU A CA 1
ATOM 608 C C . LEU A 1 76 ? 1.419 -7.112 9.080 1.00 90.50 76 LEU A C 1
ATOM 610 O O . LEU A 1 76 ? 0.981 -6.219 9.801 1.00 90.50 76 LEU A O 1
ATOM 614 N N . ASN A 1 77 ? 2.286 -8.024 9.525 1.00 89.88 77 ASN A N 1
ATOM 615 C CA . ASN A 1 77 ? 2.734 -8.081 10.914 1.00 89.88 77 ASN A CA 1
ATOM 616 C C . ASN A 1 77 ? 3.526 -6.841 11.353 1.00 89.88 77 ASN A C 1
ATOM 618 O O . ASN A 1 77 ? 3.595 -6.559 12.545 1.00 89.88 77 ASN A O 1
ATOM 622 N N . SER A 1 78 ? 4.070 -6.056 10.414 1.00 90.50 78 SER A N 1
ATOM 623 C CA . SER A 1 78 ? 4.705 -4.773 10.743 1.00 90.50 78 SER A CA 1
ATOM 624 C C . SER A 1 78 ? 3.711 -3.702 11.211 1.00 90.50 78 SER A C 1
ATOM 626 O O . SER A 1 78 ? 4.138 -2.648 11.670 1.00 90.50 78 SER A O 1
ATOM 628 N N . ILE A 1 79 ? 2.401 -3.922 11.045 1.00 92.50 79 ILE A N 1
ATOM 629 C CA . ILE A 1 79 ? 1.351 -2.980 11.463 1.00 92.50 79 ILE A CA 1
ATOM 630 C C . ILE A 1 79 ? 0.301 -3.591 12.396 1.00 92.50 79 ILE A C 1
ATOM 632 O O . ILE A 1 79 ? -0.473 -2.850 12.996 1.00 92.50 79 ILE A O 1
ATOM 636 N N . THR A 1 80 ? 0.242 -4.918 12.532 1.00 89.44 80 THR A N 1
ATOM 637 C CA . THR A 1 80 ? -0.701 -5.584 13.439 1.00 89.44 80 THR A CA 1
ATOM 638 C C . THR A 1 80 ? -0.274 -7.003 13.786 1.00 89.44 80 THR A C 1
ATOM 640 O O . THR A 1 80 ? 0.185 -7.737 12.925 1.00 89.44 80 THR A O 1
ATOM 643 N N . ASN A 1 81 ? -0.497 -7.433 15.028 1.00 80.69 81 ASN A N 1
ATOM 644 C CA . ASN A 1 81 ? -0.328 -8.834 15.438 1.00 80.69 81 ASN A CA 1
ATOM 645 C C . ASN A 1 81 ? -1.673 -9.578 15.551 1.00 80.69 81 ASN A C 1
ATOM 647 O O . ASN A 1 81 ? -1.736 -10.683 16.092 1.00 80.69 81 ASN A O 1
ATOM 651 N N . GLU A 1 82 ? -2.764 -8.976 15.071 1.00 76.25 82 GLU A N 1
ATOM 652 C CA . GLU A 1 82 ? -4.109 -9.524 15.224 1.00 76.25 82 GLU A CA 1
ATOM 653 C C . GLU A 1 82 ? -4.307 -10.776 14.363 1.00 76.25 82 GLU A C 1
ATOM 655 O O . GLU A 1 82 ? -4.276 -10.754 13.125 1.00 76.25 82 GLU A O 1
ATOM 660 N N . SER A 1 83 ? -4.558 -11.900 15.039 1.00 69.19 83 SER A N 1
ATOM 661 C CA . SER A 1 83 ? -4.730 -13.199 14.379 1.00 69.19 83 SER A CA 1
ATOM 662 C C . SER A 1 83 ? -5.950 -13.241 13.443 1.00 69.19 83 SER A C 1
ATOM 664 O O . SER A 1 83 ? -6.009 -14.061 12.530 1.00 69.19 83 SER A O 1
ATOM 666 N N . GLU A 1 84 ? -6.933 -12.366 13.661 1.00 66.31 84 GLU A N 1
ATOM 667 C CA . GLU A 1 84 ? -8.175 -12.295 12.881 1.00 66.31 84 GLU A CA 1
ATOM 668 C C . GLU A 1 84 ? -7.951 -11.642 11.512 1.00 66.31 84 GLU A C 1
ATOM 670 O O . GLU A 1 84 ? -8.396 -12.170 10.493 1.00 66.31 84 GLU A O 1
ATOM 675 N N . ILE A 1 85 ? -7.155 -10.570 11.463 1.00 67.19 85 ILE A N 1
ATOM 676 C CA . ILE A 1 85 ? -6.798 -9.867 10.222 1.00 67.19 85 ILE A CA 1
ATOM 677 C C . ILE A 1 85 ? -5.869 -10.745 9.369 1.00 67.19 85 ILE A C 1
ATOM 679 O O . ILE A 1 85 ? -6.043 -10.876 8.156 1.00 67.19 85 ILE A O 1
ATOM 683 N N . THR A 1 86 ? -4.919 -11.426 10.012 1.00 64.25 86 THR A N 1
ATOM 684 C CA . THR A 1 86 ? -3.946 -12.305 9.341 1.00 64.25 86 THR A CA 1
ATOM 685 C C . THR A 1 86 ? -4.565 -13.590 8.775 1.00 64.25 86 THR A C 1
ATOM 687 O O . THR A 1 86 ? -4.076 -14.111 7.771 1.00 64.25 86 THR A O 1
ATOM 690 N N . LYS A 1 87 ? -5.671 -14.099 9.339 1.00 61.59 87 LYS A N 1
ATOM 691 C CA . LYS A 1 87 ? -6.394 -15.271 8.797 1.00 61.59 87 LYS A CA 1
ATOM 692 C C . LYS A 1 87 ? -7.051 -15.000 7.436 1.00 61.59 87 LYS A C 1
ATOM 694 O O . LYS A 1 87 ? -7.157 -15.930 6.635 1.00 61.59 87 LYS A O 1
ATOM 699 N N . ASN A 1 88 ? -7.404 -13.745 7.143 1.00 59.12 88 ASN A N 1
ATOM 700 C CA . ASN A 1 88 ? -8.036 -13.326 5.884 1.00 59.12 88 ASN A CA 1
ATOM 701 C C . ASN A 1 88 ? -7.046 -13.114 4.716 1.00 59.12 88 ASN A C 1
ATOM 703 O O . ASN A 1 88 ? -7.469 -12.856 3.595 1.00 59.12 88 ASN A O 1
ATOM 707 N N . LEU A 1 89 ? -5.733 -13.311 4.920 1.00 62.75 89 LEU A N 1
ATOM 708 C CA . LEU A 1 89 ? -4.697 -13.246 3.865 1.00 62.75 89 LEU A CA 1
ATOM 709 C C . LEU A 1 89 ? -4.816 -14.338 2.774 1.00 62.75 89 LEU A C 1
ATOM 711 O O . LEU A 1 89 ? -4.035 -14.375 1.821 1.00 62.75 89 LEU A O 1
ATOM 715 N N . ARG A 1 90 ? -5.758 -15.273 2.910 1.00 50.69 90 ARG A N 1
ATOM 716 C CA . ARG A 1 90 ? -6.031 -16.362 1.963 1.00 50.69 90 ARG A CA 1
ATOM 717 C C . ARG A 1 90 ? -7.428 -16.081 1.374 1.00 50.69 90 ARG A C 1
ATOM 719 O O . ARG A 1 90 ? -8.338 -16.239 2.178 1.00 50.69 90 ARG A O 1
ATOM 726 N N . PRO A 1 91 ? -7.709 -15.756 0.080 1.00 49.88 91 PRO A N 1
ATOM 727 C CA . PRO A 1 91 ? -6.950 -15.914 -1.179 1.00 49.88 91 PRO A CA 1
ATOM 728 C C . PRO A 1 91 ? -7.140 -14.764 -2.239 1.00 49.88 91 PRO A C 1
ATOM 730 O O . PRO A 1 91 ? -7.859 -13.807 -2.005 1.00 49.88 91 PRO A O 1
ATOM 733 N N . ARG A 1 92 ? -6.561 -14.925 -3.451 1.00 51.03 92 ARG A N 1
ATOM 734 C CA . ARG A 1 92 ? -6.663 -14.079 -4.684 1.00 51.03 92 ARG A CA 1
ATOM 735 C C . ARG A 1 92 ? -5.745 -12.859 -4.799 1.00 51.03 92 ARG A C 1
ATOM 737 O O . ARG A 1 92 ? -6.101 -11.784 -5.262 1.00 51.03 92 ARG A O 1
ATOM 744 N N . LEU A 1 93 ? -4.477 -13.105 -4.516 1.00 52.88 93 LEU A N 1
ATOM 745 C CA . LEU A 1 93 ? -3.384 -12.219 -4.878 1.00 52.88 93 LEU A CA 1
ATOM 746 C C . LEU A 1 93 ? -3.230 -12.104 -6.413 1.00 52.88 93 LEU A C 1
ATOM 748 O O . LEU A 1 93 ? -2.391 -12.785 -7.008 1.00 52.88 93 LEU A O 1
ATOM 752 N N . LYS A 1 94 ? -4.024 -11.245 -7.069 1.00 59.00 94 LYS A N 1
ATOM 753 C CA . LYS A 1 94 ? -3.617 -10.664 -8.355 1.00 59.00 94 LYS A CA 1
ATOM 754 C C . LYS A 1 94 ? -2.387 -9.822 -8.056 1.00 59.00 94 LYS A C 1
ATOM 756 O O . LYS A 1 94 ? -2.431 -8.896 -7.255 1.00 59.00 94 LYS A O 1
ATOM 761 N N . ARG A 1 95 ? -1.263 -10.224 -8.627 1.00 67.94 95 ARG A N 1
ATOM 762 C CA . ARG A 1 95 ? 0.039 -9.641 -8.330 1.00 67.94 95 ARG A CA 1
ATOM 763 C C . ARG A 1 95 ? 0.532 -8.865 -9.522 1.00 67.94 95 ARG A C 1
ATOM 765 O O . ARG A 1 95 ? 0.338 -9.294 -10.656 1.00 67.94 95 ARG A O 1
ATOM 772 N N . PHE A 1 96 ? 1.184 -7.752 -9.234 1.00 68.75 96 PHE A N 1
ATOM 773 C CA . PHE A 1 96 ? 1.904 -6.959 -10.212 1.00 68.75 96 PHE A CA 1
ATOM 774 C C . PHE A 1 96 ? 3.310 -6.727 -9.679 1.00 68.75 96 PHE A C 1
ATOM 776 O O . PHE A 1 96 ? 3.482 -6.334 -8.525 1.00 68.75 96 PHE A O 1
ATOM 783 N N . LEU A 1 97 ? 4.303 -7.052 -10.505 1.00 70.50 97 LEU A N 1
ATOM 784 C CA . LEU A 1 97 ? 5.686 -6.677 -10.262 1.00 70.50 97 LEU A CA 1
ATOM 785 C C . LEU A 1 97 ? 5.900 -5.315 -10.907 1.00 70.50 97 LEU A C 1
ATOM 787 O O . LEU A 1 97 ? 5.369 -5.006 -11.968 1.00 70.50 97 LEU A O 1
ATOM 791 N N . PHE A 1 98 ? 6.688 -4.493 -10.257 1.00 69.38 98 PHE A N 1
ATOM 792 C CA . PHE A 1 98 ? 7.054 -3.184 -10.736 1.00 69.38 98 PHE A CA 1
ATOM 793 C C . PHE A 1 98 ? 8.566 -3.045 -10.667 1.00 69.38 98 PHE A C 1
ATOM 795 O O . PHE A 1 98 ? 9.300 -3.929 -10.208 1.00 69.38 98 PHE A O 1
ATOM 802 N N . VAL A 1 99 ? 8.998 -1.896 -11.165 1.00 63.62 99 VAL A N 1
ATOM 803 C CA . VAL A 1 99 ? 10.325 -1.317 -11.037 1.00 63.62 99 VAL A CA 1
ATOM 804 C C . VAL A 1 99 ? 11.087 -1.759 -9.782 1.00 63.62 99 VAL A C 1
ATOM 806 O O . VAL A 1 99 ? 10.523 -1.804 -8.690 1.00 63.62 99 VAL A O 1
ATOM 809 N N . ASP A 1 100 ? 12.393 -2.005 -9.924 1.00 68.19 100 ASP A N 1
ATOM 810 C CA . ASP A 1 100 ? 13.305 -2.306 -8.809 1.00 68.19 100 ASP A CA 1
ATOM 811 C C . ASP A 1 100 ? 12.874 -3.512 -7.957 1.00 68.19 100 ASP A C 1
ATOM 813 O O . ASP A 1 100 ? 13.181 -3.591 -6.771 1.00 68.19 100 ASP A O 1
ATOM 817 N N . ALA A 1 101 ? 12.177 -4.473 -8.570 1.00 76.31 101 ALA A N 1
ATOM 818 C CA . ALA A 1 101 ? 11.681 -5.673 -7.907 1.00 76.31 101 ALA A CA 1
ATOM 819 C C . ALA A 1 101 ? 10.725 -5.360 -6.736 1.00 76.31 101 ALA A C 1
ATOM 821 O O . ALA A 1 101 ? 10.861 -5.901 -5.644 1.00 76.31 101 ALA A O 1
ATOM 822 N N . ASN A 1 102 ? 9.721 -4.512 -6.965 1.00 79.62 102 ASN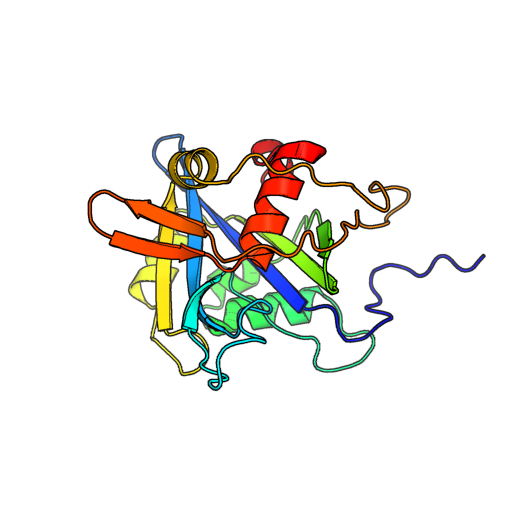 A N 1
ATOM 823 C CA . ASN A 1 102 ? 8.647 -4.261 -5.999 1.00 79.62 102 ASN A CA 1
ATOM 824 C C . ASN A 1 102 ? 7.369 -4.971 -6.451 1.00 79.62 102 ASN A C 1
ATOM 826 O O . ASN A 1 102 ? 6.895 -4.727 -7.552 1.00 79.62 102 ASN A O 1
ATOM 830 N N . ALA A 1 103 ? 6.796 -5.847 -5.632 1.00 82.00 103 ALA A N 1
ATOM 831 C CA . ALA A 1 103 ? 5.538 -6.528 -5.925 1.00 82.00 103 ALA A CA 1
ATOM 832 C C . ALA A 1 103 ? 4.416 -5.988 -5.036 1.00 82.00 103 ALA A C 1
ATOM 834 O O . ALA A 1 103 ? 4.583 -5.960 -3.819 1.00 82.00 103 ALA A O 1
ATOM 835 N N . ILE A 1 104 ? 3.273 -5.609 -5.616 1.00 84.69 104 ILE A N 1
ATOM 836 C CA . ILE A 1 104 ? 2.098 -5.157 -4.852 1.00 84.69 104 ILE A CA 1
ATOM 837 C C . ILE A 1 104 ? 1.017 -6.230 -4.847 1.00 84.69 104 ILE A C 1
ATOM 839 O O . ILE A 1 104 ? 0.694 -6.819 -5.883 1.00 84.69 104 ILE A O 1
ATOM 843 N N . TYR A 1 105 ? 0.439 -6.427 -3.667 1.00 84.06 105 TYR A N 1
ATOM 844 C CA . TYR A 1 105 ? -0.690 -7.306 -3.421 1.00 84.06 105 TYR A CA 1
ATOM 845 C C . TYR A 1 105 ? -1.862 -6.524 -2.824 1.00 84.06 105 TYR A C 1
ATOM 847 O O . TYR A 1 105 ? -1.682 -5.900 -1.776 1.00 84.06 105 TYR A O 1
ATOM 855 N N . PRO A 1 106 ? -3.052 -6.553 -3.446 1.00 87.00 106 PRO A N 1
ATOM 856 C CA . PRO A 1 106 ? -4.240 -5.970 -2.846 1.00 87.00 106 PRO A CA 1
ATOM 857 C C . PRO A 1 106 ? -4.721 -6.835 -1.672 1.00 87.00 106 PRO A C 1
ATOM 859 O O . PRO A 1 106 ? -4.726 -8.065 -1.759 1.00 87.00 106 PRO A O 1
ATOM 862 N N . LEU A 1 107 ? -5.145 -6.192 -0.584 1.00 87.62 107 LEU A N 1
ATOM 863 C CA . LEU A 1 107 ? -5.758 -6.844 0.573 1.00 87.62 107 LEU A CA 1
ATOM 864 C C . LEU A 1 107 ? -6.992 -6.057 1.018 1.00 87.62 107 LEU A C 1
ATOM 866 O O . LEU A 1 107 ? -6.882 -4.928 1.489 1.00 87.62 107 LEU A O 1
ATOM 870 N N . TYR A 1 108 ? -8.163 -6.675 0.893 1.00 89.06 108 TYR A N 1
ATOM 871 C CA . TYR A 1 108 ? -9.408 -6.103 1.394 1.00 89.06 108 TYR A CA 1
ATOM 872 C C . TYR A 1 108 ? -9.540 -6.296 2.905 1.00 89.06 108 TYR A C 1
ATOM 874 O O . TYR A 1 108 ? -9.354 -7.410 3.399 1.00 89.06 108 TYR A O 1
ATOM 882 N N . LEU A 1 109 ? -9.954 -5.245 3.611 1.00 88.94 109 LEU A N 1
ATOM 883 C CA . LEU A 1 109 ? -10.435 -5.309 4.987 1.00 88.94 109 LEU A CA 1
ATOM 884 C C . LEU A 1 109 ? -11.893 -4.847 5.062 1.00 88.94 109 LEU A C 1
ATOM 886 O O . LEU A 1 109 ? -12.284 -3.860 4.436 1.00 88.94 109 LEU A O 1
ATOM 890 N N . SER A 1 110 ? -12.693 -5.539 5.878 1.00 89.75 110 SER A N 1
ATOM 891 C CA . SER A 1 110 ? -13.977 -4.996 6.328 1.00 89.75 110 SER A CA 1
ATOM 892 C C . SER A 1 110 ? -13.742 -3.755 7.196 1.00 89.75 110 SER A C 1
ATOM 894 O O . SER A 1 110 ? -12.667 -3.598 7.779 1.00 89.75 110 SER A O 1
ATOM 896 N N . ASN A 1 111 ? -14.753 -2.891 7.316 1.00 92.31 111 ASN A N 1
ATOM 897 C CA . ASN A 1 111 ? -14.637 -1.666 8.116 1.00 92.31 111 ASN A CA 1
ATOM 898 C C . ASN A 1 111 ? -14.314 -1.982 9.585 1.00 92.31 111 ASN A C 1
ATOM 900 O O . ASN A 1 111 ? -13.399 -1.386 10.133 1.00 92.31 111 ASN A O 1
ATOM 904 N N . GLU A 1 112 ? -14.927 -3.021 10.160 1.00 90.94 112 GLU A N 1
ATOM 905 C CA . GLU A 1 112 ? -14.611 -3.492 11.518 1.00 90.94 112 GLU A CA 1
ATOM 906 C C . GLU A 1 112 ? -13.126 -3.856 11.688 1.00 90.94 112 GLU A C 1
ATOM 908 O O . GLU A 1 112 ? -12.491 -3.448 12.658 1.00 90.94 112 GLU A O 1
ATOM 913 N N . HIS A 1 113 ? -12.536 -4.583 10.730 1.00 90.62 113 HIS A N 1
ATOM 914 C CA . HIS A 1 113 ? -11.113 -4.927 10.782 1.00 90.62 113 HIS A CA 1
ATOM 915 C C . HIS A 1 113 ? -10.210 -3.710 10.554 1.00 90.62 113 HIS A C 1
ATOM 917 O O . HIS A 1 113 ? -9.140 -3.635 11.153 1.00 90.62 113 HIS A O 1
ATOM 923 N N . ALA A 1 114 ? -10.607 -2.769 9.696 1.00 92.50 114 ALA A N 1
ATOM 924 C CA . ALA A 1 114 ? -9.857 -1.539 9.461 1.00 92.50 114 ALA A CA 1
ATOM 925 C C . ALA A 1 114 ? -9.872 -0.610 10.690 1.00 92.50 114 ALA A C 1
ATOM 927 O O . ALA A 1 114 ? -8.843 -0.020 11.029 1.00 92.50 114 ALA A O 1
ATOM 928 N N . ASP A 1 115 ? -10.999 -0.533 11.395 1.00 91.81 115 ASP A N 1
ATOM 929 C CA . ASP A 1 115 ? -11.136 0.222 12.641 1.00 91.81 115 ASP A CA 1
ATOM 930 C C . ASP A 1 115 ? -10.333 -0.446 13.762 1.00 91.81 115 ASP A C 1
ATOM 932 O O . ASP A 1 115 ? -9.585 0.221 14.479 1.00 91.81 115 ASP A O 1
ATOM 936 N N . LEU A 1 116 ? -10.393 -1.778 13.865 1.00 90.81 116 LEU A N 1
ATOM 937 C CA . LEU A 1 116 ? -9.573 -2.551 14.799 1.00 90.81 116 LEU A CA 1
ATOM 938 C C . LEU A 1 116 ? -8.073 -2.342 14.548 1.00 90.81 116 LEU A C 1
ATOM 940 O O . LEU A 1 116 ? -7.318 -2.093 15.487 1.00 90.81 116 LEU A O 1
ATOM 944 N N . LEU A 1 117 ? -7.648 -2.407 13.281 1.00 92.12 117 LEU A N 1
ATOM 945 C CA . LEU A 1 117 ? -6.272 -2.146 12.859 1.00 92.12 117 LEU A CA 1
ATOM 946 C C . LEU A 1 117 ? -5.821 -0.748 13.294 1.00 92.12 117 LEU A C 1
ATOM 948 O O . LEU A 1 117 ? -4.753 -0.601 13.879 1.00 92.12 117 LEU A O 1
ATOM 952 N N . THR A 1 118 ? -6.641 0.267 13.019 1.00 93.38 118 THR A N 1
ATOM 953 C CA . THR A 1 118 ? -6.304 1.672 13.282 1.00 93.38 118 THR A CA 1
ATOM 954 C C . THR A 1 118 ? -6.255 1.964 14.782 1.00 93.38 118 THR A C 1
ATOM 956 O O . THR A 1 118 ? -5.316 2.594 15.256 1.00 93.38 118 THR A O 1
ATOM 959 N N . THR A 1 119 ? -7.228 1.467 15.548 1.00 92.25 119 THR A N 1
ATOM 960 C CA . THR A 1 119 ? -7.335 1.715 16.998 1.00 92.25 119 THR A CA 1
ATOM 961 C C . THR A 1 119 ? -6.268 0.995 17.816 1.00 92.25 119 THR A C 1
ATOM 963 O O . THR A 1 119 ? -5.847 1.507 18.851 1.00 92.25 119 THR A O 1
ATOM 966 N N . ARG A 1 120 ? -5.824 -0.186 17.372 1.00 91.50 120 ARG A N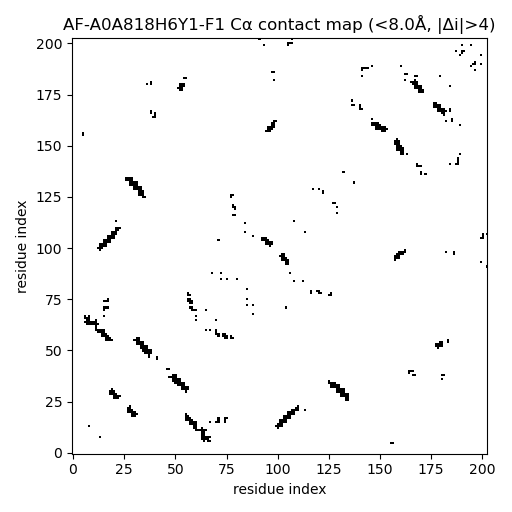 1
ATOM 967 C CA . ARG A 1 120 ? -4.796 -0.980 18.066 1.00 91.50 120 ARG A CA 1
ATOM 968 C C . ARG A 1 120 ? -3.382 -0.741 17.548 1.00 91.50 120 ARG A C 1
ATOM 970 O O . ARG A 1 120 ? -2.438 -1.321 18.087 1.00 91.50 120 ARG A O 1
ATOM 977 N N . PHE A 1 121 ? -3.218 0.081 16.515 1.00 94.12 121 PHE A N 1
ATOM 978 C CA . PHE A 1 121 ? -1.903 0.374 15.972 1.00 94.12 121 PHE A CA 1
ATOM 979 C C . PHE A 1 121 ? -1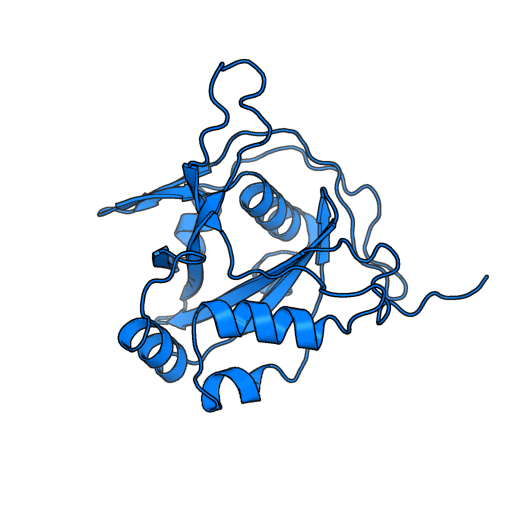.004 1.019 17.030 1.00 94.12 121 PHE A C 1
ATOM 981 O O . PHE A 1 121 ? -1.397 1.932 17.752 1.00 94.12 121 PHE A O 1
ATOM 988 N N . SER A 1 122 ? 0.232 0.537 17.092 1.00 92.25 122 SER A N 1
ATOM 989 C CA . SER A 1 122 ? 1.296 1.114 17.904 1.00 92.25 122 SER A CA 1
ATOM 990 C C . SER A 1 122 ? 2.500 1.363 17.007 1.00 92.25 122 SER A C 1
ATOM 992 O O . SER A 1 122 ? 2.926 0.468 16.277 1.00 92.25 122 SER A O 1
ATOM 994 N N . SER A 1 123 ? 3.041 2.579 17.061 1.00 92.44 123 SER A N 1
ATOM 995 C CA . SER A 1 123 ? 4.223 2.959 16.286 1.00 92.44 123 SER A CA 1
ATOM 996 C C . SER A 1 123 ? 5.428 2.078 16.623 1.00 92.44 123 SER A C 1
ATOM 998 O O . SER A 1 123 ? 5.608 1.669 17.771 1.00 92.44 123 SER A O 1
ATOM 1000 N N . SER A 1 124 ? 6.295 1.858 15.642 1.00 91.94 124 SER A N 1
ATOM 1001 C CA . SER A 1 124 ? 7.567 1.146 15.774 1.00 91.94 124 SER A CA 1
ATOM 1002 C C . SER A 1 124 ? 8.689 1.896 15.051 1.00 91.94 124 SER A C 1
ATOM 1004 O O . SER A 1 124 ? 8.450 2.898 14.378 1.00 91.94 124 SER A O 1
ATOM 1006 N N . GLU A 1 125 ? 9.922 1.395 15.148 1.00 87.44 125 GLU A N 1
ATOM 1007 C CA . GLU A 1 125 ? 11.049 1.930 14.369 1.00 87.44 125 GLU A CA 1
ATOM 1008 C C . GLU A 1 125 ? 10.860 1.754 12.850 1.00 87.44 125 GLU A C 1
ATOM 1010 O O . GLU A 1 125 ? 11.399 2.531 12.062 1.00 87.44 125 GLU A O 1
ATOM 1015 N N . GLU A 1 126 ? 10.090 0.745 12.426 1.00 87.12 126 GLU A N 1
ATOM 1016 C CA . GLU A 1 126 ? 9.859 0.443 11.009 1.00 87.12 126 GLU A CA 1
ATOM 1017 C C . GLU A 1 126 ? 8.647 1.173 10.422 1.00 87.12 126 GLU A C 1
ATOM 1019 O O . GLU A 1 126 ? 8.652 1.487 9.230 1.00 87.12 126 GLU A O 1
ATOM 1024 N N . VAL A 1 127 ? 7.608 1.416 11.228 1.00 93.81 127 VAL A N 1
ATOM 1025 C CA . VAL A 1 127 ? 6.352 2.069 10.826 1.00 93.81 127 VAL A CA 1
ATOM 1026 C C . VAL A 1 127 ? 5.946 3.092 11.878 1.00 93.81 127 VAL A C 1
ATOM 1028 O O . VAL A 1 127 ? 5.668 2.730 13.020 1.00 93.81 127 VAL A O 1
ATOM 1031 N N . ILE A 1 128 ? 5.858 4.359 11.480 1.00 94.94 128 ILE A N 1
ATOM 1032 C CA . ILE A 1 128 ? 5.654 5.476 12.410 1.00 94.94 128 ILE A CA 1
ATOM 1033 C C . ILE A 1 128 ? 4.165 5.791 12.599 1.00 94.94 128 ILE A C 1
ATOM 1035 O O . ILE A 1 128 ? 3.718 5.963 13.730 1.00 94.94 128 ILE A O 1
ATOM 1039 N N . SER A 1 129 ? 3.381 5.830 11.521 1.00 95.06 129 SER A N 1
ATOM 1040 C CA . SER A 1 129 ? 1.937 6.100 11.578 1.00 95.06 129 SER A CA 1
ATOM 1041 C C . SER A 1 129 ? 1.160 5.444 10.435 1.00 95.06 129 SER A C 1
ATOM 1043 O O . SER A 1 129 ? 1.744 5.053 9.421 1.00 95.06 129 SER A O 1
ATOM 1045 N N . LEU A 1 130 ? -0.158 5.320 10.622 1.00 95.81 130 LEU A N 1
ATOM 1046 C CA . LEU A 1 130 ? -1.130 4.819 9.646 1.00 95.81 130 LEU A CA 1
ATOM 1047 C C . LEU A 1 130 ? -1.998 5.968 9.128 1.00 95.81 130 LEU A C 1
ATOM 1049 O O . LEU A 1 130 ? -2.419 6.808 9.918 1.00 95.81 130 LEU A O 1
ATOM 1053 N N . HIS A 1 131 ? -2.313 5.960 7.832 1.00 95.44 131 HIS A N 1
ATOM 1054 C CA . HIS A 1 131 ? -3.132 6.989 7.189 1.00 95.44 131 HIS A CA 1
ATOM 1055 C C . HIS A 1 131 ? -4.078 6.382 6.165 1.00 95.44 131 HIS A C 1
ATOM 1057 O O . HIS A 1 131 ? -3.641 5.672 5.260 1.00 95.44 131 HIS A O 1
ATOM 1063 N N . TRP A 1 132 ? -5.366 6.694 6.269 1.00 94.94 132 TRP A N 1
ATOM 1064 C CA . TRP A 1 132 ? -6.364 6.284 5.285 1.00 94.94 132 TRP A CA 1
ATOM 1065 C C . TRP A 1 132 ? -6.654 7.432 4.326 1.00 94.94 132 TRP A C 1
ATOM 1067 O O . TRP A 1 132 ? -7.026 8.520 4.755 1.00 94.94 132 TRP A O 1
ATOM 1077 N N . TYR A 1 133 ? -6.523 7.168 3.030 1.00 94.44 133 TYR A N 1
ATOM 1078 C CA . TYR A 1 133 ? -6.801 8.140 1.978 1.00 94.44 133 TYR A CA 1
ATOM 1079 C C . TYR A 1 133 ? -7.927 7.651 1.064 1.00 94.44 133 TYR A C 1
ATOM 1081 O O . TYR A 1 133 ? -7.897 6.488 0.646 1.00 94.44 133 TYR A O 1
ATOM 1089 N N . PRO A 1 134 ? -8.878 8.522 0.685 1.00 93.56 134 PRO A N 1
ATOM 1090 C CA . PRO A 1 134 ? -9.827 8.208 -0.371 1.00 93.56 134 PRO A CA 1
ATOM 1091 C C . PRO A 1 134 ? -9.093 7.934 -1.687 1.00 93.56 134 PRO A C 1
ATOM 1093 O O . PRO A 1 134 ? -8.161 8.657 -2.056 1.00 93.56 134 PRO A O 1
ATOM 1096 N N . LEU A 1 135 ? -9.516 6.906 -2.424 1.00 93.00 135 LEU A N 1
ATOM 1097 C CA . LEU A 1 135 ? -8.937 6.569 -3.725 1.00 93.00 135 LEU A CA 1
ATOM 1098 C C . LEU A 1 135 ? -9.050 7.745 -4.705 1.00 93.00 135 LEU A C 1
ATOM 1100 O O . LEU A 1 135 ? -8.125 7.980 -5.477 1.00 93.00 135 LEU A O 1
ATOM 1104 N N . SER A 1 136 ? -10.147 8.503 -4.641 1.00 92.25 136 SER A N 1
ATOM 1105 C CA . SER A 1 136 ? -10.370 9.711 -5.442 1.00 92.25 136 SER A CA 1
ATOM 1106 C C . SER A 1 136 ? -9.275 10.765 -5.216 1.00 92.25 136 SER A C 1
ATOM 1108 O O . SER A 1 136 ? -8.685 11.256 -6.178 1.00 92.25 136 SER A O 1
ATOM 1110 N N . THR A 1 137 ? -8.938 11.040 -3.952 1.00 91.94 137 THR A N 1
ATOM 1111 C CA . THR A 1 137 ? -7.861 11.952 -3.537 1.00 91.94 137 THR A CA 1
ATOM 1112 C C . THR A 1 137 ? -6.491 11.477 -3.998 1.00 91.94 137 THR A C 1
ATOM 1114 O O . THR A 1 137 ? -5.665 12.289 -4.408 1.00 91.94 137 THR A O 1
ATOM 1117 N N . VAL A 1 138 ? -6.232 10.168 -3.937 1.00 92.19 138 VAL A N 1
ATOM 1118 C CA . VAL A 1 138 ? -4.978 9.601 -4.446 1.00 92.19 138 VAL A CA 1
ATOM 1119 C C . VAL A 1 138 ? -4.900 9.803 -5.956 1.00 92.19 138 VAL A C 1
ATOM 1121 O O . VAL A 1 138 ? -3.922 10.349 -6.454 1.00 92.19 138 VAL A O 1
ATOM 1124 N N . LEU A 1 139 ? -5.946 9.412 -6.686 1.00 90.00 139 LEU A N 1
ATOM 1125 C CA . LEU A 1 139 ? -6.001 9.486 -8.144 1.00 90.00 139 LEU A CA 1
ATOM 1126 C C . LEU A 1 139 ? -5.832 10.905 -8.688 1.00 90.00 139 LEU A C 1
ATOM 1128 O O . LEU A 1 139 ? -5.118 11.072 -9.674 1.00 90.00 139 LEU A O 1
ATOM 1132 N N . SER A 1 140 ? -6.457 11.903 -8.057 1.00 90.50 140 SER A N 1
ATOM 1133 C CA . SER A 1 140 ? -6.375 13.304 -8.492 1.00 90.50 140 SER A CA 1
ATOM 1134 C C . SER A 1 140 ? -4.983 13.916 -8.323 1.00 90.50 140 SER A C 1
ATOM 1136 O O . SER A 1 140 ? -4.677 14.920 -8.961 1.00 90.50 140 SER A O 1
ATOM 1138 N N . GLN A 1 141 ? -4.139 13.312 -7.483 1.00 91.06 141 GLN A N 1
ATOM 1139 C CA . GLN A 1 141 ? -2.785 13.781 -7.188 1.00 91.06 141 GLN A CA 1
ATOM 1140 C C . GLN A 1 141 ? -1.699 12.929 -7.850 1.00 91.06 141 GLN A C 1
ATOM 1142 O O . GLN A 1 141 ? -0.539 13.338 -7.892 1.00 91.06 141 GLN A O 1
ATOM 1147 N N . LEU A 1 142 ? -2.052 11.762 -8.403 1.00 88.88 142 LEU A N 1
ATOM 1148 C CA . LEU A 1 142 ? -1.123 10.973 -9.206 1.00 88.88 142 LEU A CA 1
ATOM 1149 C C . LEU A 1 142 ? -0.868 11.680 -10.549 1.00 88.88 142 LEU A C 1
ATOM 1151 O O . LEU A 1 142 ? -1.811 11.870 -11.321 1.00 88.88 142 LEU A O 1
ATOM 1155 N N . PRO A 1 143 ? 0.388 12.007 -10.883 1.00 82.38 143 PRO A N 1
ATOM 1156 C CA . PRO A 1 143 ? 0.733 12.725 -12.093 1.00 82.38 143 PRO A CA 1
ATOM 1157 C C . PRO A 1 143 ? 0.421 11.897 -13.336 1.00 82.38 143 PRO A C 1
ATOM 1159 O O . PRO A 1 143 ? 0.224 10.682 -13.285 1.00 82.38 143 PRO A O 1
ATOM 1162 N N . GLU A 1 144 ? 0.390 12.566 -14.478 1.00 79.38 144 GLU A N 1
ATOM 1163 C CA . GLU A 1 144 ? 0.298 11.938 -15.792 1.00 79.38 144 GLU A CA 1
ATOM 1164 C C . GLU A 1 144 ? 1.713 11.837 -16.367 1.00 79.38 144 GLU A C 1
ATOM 1166 O O . GLU A 1 144 ? 2.211 12.751 -17.019 1.00 79.38 144 GLU A O 1
ATOM 1171 N N . TRP A 1 145 ? 2.408 10.751 -16.036 1.00 77.06 145 TRP A N 1
ATOM 1172 C CA . TRP A 1 145 ? 3.698 10.408 -16.634 1.00 77.06 145 TRP A CA 1
ATOM 1173 C C . TRP A 1 145 ? 3.495 9.302 -17.658 1.00 77.06 145 TRP A C 1
ATOM 1175 O O . TRP A 1 145 ? 2.718 8.373 -17.422 1.00 77.06 145 TRP A O 1
ATOM 1185 N N . ASP A 1 146 ? 4.250 9.386 -18.749 1.00 68.62 146 ASP A N 1
ATOM 1186 C CA . ASP A 1 146 ? 4.348 8.312 -19.726 1.00 68.62 146 ASP A CA 1
ATOM 1187 C C . ASP A 1 146 ? 5.139 7.153 -19.113 1.00 68.62 146 ASP A C 1
ATOM 1189 O O . ASP A 1 146 ? 6.362 7.221 -18.947 1.00 68.62 146 ASP A O 1
ATOM 1193 N N . ASP A 1 147 ? 4.442 6.079 -18.757 1.00 67.62 147 ASP A N 1
ATOM 1194 C CA . ASP A 1 147 ? 5.050 4.854 -18.269 1.00 67.62 147 ASP A CA 1
ATOM 1195 C C . ASP A 1 147 ? 5.038 3.765 -19.346 1.00 67.62 147 ASP A C 1
ATOM 1197 O O . ASP A 1 147 ? 4.044 3.494 -20.019 1.00 67.62 147 ASP A O 1
ATOM 1201 N N . TYR A 1 148 ? 6.186 3.111 -19.516 1.00 64.88 148 TYR A N 1
ATOM 1202 C CA . TYR A 1 148 ? 6.355 2.056 -20.508 1.00 64.88 148 TYR A CA 1
ATOM 1203 C C . TYR A 1 148 ? 6.476 0.709 -19.802 1.00 64.88 148 TYR A C 1
ATOM 1205 O O . TYR A 1 148 ? 7.483 0.431 -19.135 1.00 64.88 148 TYR A O 1
ATOM 1213 N N . LEU A 1 149 ? 5.464 -0.148 -19.981 1.00 67.50 149 LEU A N 1
ATOM 1214 C CA . LEU A 1 149 ? 5.570 -1.561 -19.628 1.00 67.50 149 LEU A CA 1
ATOM 1215 C C . LEU A 1 149 ? 6.711 -2.178 -20.437 1.00 67.50 149 LEU A C 1
ATOM 1217 O O . LEU A 1 149 ? 6.657 -2.249 -21.663 1.00 67.50 149 LEU A O 1
ATOM 1221 N N . SER A 1 150 ? 7.741 -2.663 -19.751 1.00 65.44 150 SER A N 1
ATOM 1222 C CA . SER A 1 150 ? 8.809 -3.417 -20.400 1.00 65.44 150 SER A CA 1
ATOM 1223 C C . SER A 1 150 ? 8.323 -4.804 -20.827 1.00 65.44 150 SER A C 1
ATOM 1225 O O . SER A 1 150 ? 8.824 -5.338 -21.818 1.00 65.44 150 SER A O 1
ATOM 1227 N N . ARG A 1 151 ? 7.342 -5.379 -20.107 1.00 64.81 151 ARG A N 1
ATOM 1228 C CA . ARG A 1 151 ? 6.629 -6.621 -20.458 1.00 64.81 151 ARG A CA 1
ATOM 1229 C C . ARG A 1 151 ? 5.185 -6.605 -19.925 1.00 64.81 151 ARG A C 1
ATOM 1231 O O . ARG A 1 151 ? 5.005 -6.287 -18.747 1.00 64.81 151 ARG A O 1
ATOM 1238 N N . PRO A 1 152 ? 4.169 -6.962 -20.736 1.00 64.38 152 PRO A N 1
ATOM 1239 C CA . PRO A 1 152 ? 2.797 -7.141 -20.260 1.00 64.38 152 PRO A CA 1
ATOM 1240 C C . PRO A 1 152 ? 2.657 -8.426 -19.427 1.00 64.38 152 PRO A C 1
ATOM 1242 O O . PRO A 1 152 ? 3.446 -9.359 -19.574 1.00 64.38 152 PRO A O 1
ATOM 1245 N N . ALA A 1 153 ? 1.632 -8.499 -18.574 1.00 63.50 153 ALA A N 1
ATOM 1246 C CA . ALA A 1 153 ? 1.317 -9.719 -17.829 1.00 63.50 153 ALA A CA 1
ATOM 1247 C C . ALA A 1 153 ? 0.797 -10.816 -18.782 1.00 63.50 153 ALA A C 1
ATOM 1249 O O . ALA A 1 153 ? -0.218 -10.622 -19.450 1.00 63.50 153 ALA A O 1
ATOM 1250 N N . ALA A 1 154 ? 1.468 -11.970 -18.855 1.00 57.34 154 ALA A N 1
ATOM 1251 C CA . ALA A 1 154 ? 1.053 -13.097 -19.697 1.00 57.34 154 ALA A CA 1
ATOM 1252 C C . ALA A 1 154 ? 1.513 -14.441 -19.115 1.00 57.34 154 ALA A C 1
ATOM 1254 O O . ALA A 1 154 ? 2.564 -14.523 -18.495 1.00 57.34 154 ALA A O 1
ATOM 1255 N N . GLY A 1 155 ? 0.743 -15.519 -19.320 1.00 50.38 155 GLY A N 1
ATOM 1256 C CA . GLY A 1 155 ? 1.214 -16.887 -19.034 1.00 50.38 155 GLY A CA 1
ATOM 1257 C C . GLY A 1 155 ? 1.625 -17.151 -17.579 1.00 50.38 155 GLY A C 1
ATOM 1258 O O . GLY A 1 155 ? 2.507 -17.964 -17.326 1.00 50.38 155 GLY A O 1
ATOM 1259 N N . GLY A 1 156 ? 1.008 -16.451 -16.623 1.00 53.72 156 GLY A N 1
ATOM 1260 C CA . GLY A 1 156 ? 1.374 -16.508 -15.208 1.00 53.72 156 GLY A CA 1
ATOM 1261 C C . GLY A 1 156 ? 2.439 -15.494 -14.787 1.00 53.72 156 GLY A C 1
ATOM 1262 O O . GLY A 1 156 ? 2.618 -15.342 -13.581 1.00 53.72 156 GLY A O 1
ATOM 1263 N N . GLU A 1 157 ? 3.078 -14.788 -15.730 1.00 57.06 157 GLU A N 1
ATOM 1264 C CA . GLU A 1 157 ? 4.096 -13.752 -15.514 1.00 57.06 157 GLU A CA 1
ATOM 1265 C C . GLU A 1 157 ? 3.520 -12.398 -15.087 1.00 57.06 157 GLU A C 1
ATOM 1267 O O . GLU A 1 157 ? 2.417 -12.001 -15.466 1.00 57.06 157 GLU A O 1
ATOM 1272 N N . LEU A 1 158 ? 4.304 -11.689 -14.273 1.00 67.69 158 LEU A N 1
ATOM 1273 C CA . LEU A 1 158 ? 4.004 -10.353 -13.774 1.00 67.69 158 LEU A CA 1
ATOM 1274 C C . LEU A 1 158 ? 4.384 -9.296 -14.813 1.00 67.69 158 LEU A C 1
ATOM 1276 O O . LEU A 1 158 ? 5.431 -9.420 -15.449 1.00 67.69 158 LEU A O 1
ATOM 1280 N N . ALA A 1 159 ? 3.584 -8.232 -14.922 1.00 68.56 159 ALA A N 1
ATOM 1281 C CA . ALA A 1 159 ? 3.992 -7.037 -15.659 1.00 68.56 159 ALA A CA 1
ATOM 1282 C C . ALA A 1 159 ? 5.301 -6.467 -15.079 1.00 68.56 159 ALA A C 1
ATOM 1284 O O . ALA A 1 159 ? 5.634 -6.755 -13.933 1.00 68.56 159 ALA A O 1
ATOM 1285 N N . GLN A 1 160 ? 6.063 -5.699 -15.859 1.00 70.88 160 GLN A N 1
ATOM 1286 C CA . GLN A 1 160 ? 7.261 -4.993 -15.387 1.00 70.88 160 GLN A CA 1
ATOM 1287 C C . GLN A 1 160 ? 7.344 -3.612 -16.030 1.00 70.88 160 GLN A C 1
ATOM 1289 O O . GLN A 1 160 ? 6.941 -3.433 -17.178 1.00 70.88 160 GLN A O 1
ATOM 1294 N N . VAL A 1 161 ? 7.891 -2.645 -15.296 1.00 67.81 161 VAL A N 1
ATOM 1295 C CA . VAL A 1 161 ? 8.034 -1.245 -15.727 1.00 67.81 161 VAL A CA 1
ATOM 1296 C C . VAL A 1 161 ? 9.474 -0.807 -15.450 1.00 67.81 161 VAL A C 1
ATOM 1298 O O . VAL A 1 161 ? 10.118 -1.317 -14.528 1.00 67.81 161 VAL A O 1
ATOM 1301 N N . ARG A 1 162 ? 10.006 0.126 -16.242 1.00 65.88 162 ARG A N 1
ATOM 1302 C CA . ARG A 1 162 ? 11.299 0.782 -15.978 1.00 65.88 162 ARG A CA 1
ATOM 1303 C C . ARG A 1 162 ? 11.102 1.952 -15.006 1.00 65.88 162 ARG A C 1
ATOM 1305 O O . ARG A 1 162 ? 10.158 2.703 -15.204 1.00 65.88 162 ARG A O 1
ATOM 1312 N N . HIS A 1 163 ? 11.972 2.141 -13.998 1.00 63.50 163 HIS A N 1
ATOM 1313 C CA . HIS A 1 163 ? 11.848 3.315 -13.112 1.00 63.50 163 HIS A CA 1
ATOM 1314 C C . HIS A 1 163 ? 11.966 4.583 -13.949 1.00 63.50 163 HIS A C 1
ATOM 1316 O O . HIS A 1 163 ? 13.008 4.764 -14.587 1.00 63.50 163 HIS A O 1
ATOM 1322 N N . PRO A 1 164 ? 10.957 5.458 -13.939 1.00 58.47 164 PRO A N 1
ATOM 1323 C CA . PRO A 1 164 ? 11.041 6.698 -14.689 1.00 58.47 164 PRO A CA 1
ATOM 1324 C C . PRO A 1 164 ? 11.887 7.762 -13.964 1.00 58.47 164 PRO A C 1
ATOM 1326 O O . PRO A 1 164 ? 12.285 8.746 -14.577 1.00 58.47 164 PRO A O 1
ATOM 1329 N N . GLY A 1 165 ? 12.282 7.526 -12.705 1.00 62.62 165 GLY A N 1
ATOM 1330 C CA . GLY A 1 165 ? 13.258 8.375 -12.023 1.00 62.62 165 GLY A CA 1
ATOM 1331 C C . GLY A 1 165 ? 12.670 9.681 -11.482 1.00 62.62 165 GLY A C 1
ATOM 1332 O O . GLY A 1 165 ? 13.227 10.747 -11.738 1.00 62.62 165 GLY A O 1
ATOM 1333 N N . HIS A 1 166 ? 11.556 9.611 -10.751 1.00 70.19 166 HIS A N 1
ATOM 1334 C CA . HIS A 1 166 ? 10.858 10.792 -10.233 1.00 70.19 166 HIS A CA 1
ATOM 1335 C C . HIS A 1 166 ? 11.024 10.997 -8.721 1.00 70.19 166 HIS A C 1
ATOM 1337 O O . HIS A 1 166 ? 11.368 10.071 -7.989 1.00 70.19 166 HIS A O 1
ATOM 1343 N N . ALA A 1 167 ? 10.763 12.223 -8.258 1.00 73.00 167 ALA A N 1
ATOM 1344 C CA . ALA A 1 167 ? 10.644 12.555 -6.837 1.00 73.00 167 ALA A CA 1
ATOM 1345 C C . ALA A 1 167 ? 9.292 12.088 -6.262 1.00 73.00 167 ALA A C 1
ATOM 1347 O O . ALA A 1 167 ? 8.362 11.788 -7.017 1.00 73.00 167 ALA A O 1
ATOM 1348 N N . GLY A 1 168 ? 9.186 12.022 -4.931 1.00 80.12 168 GLY A N 1
ATOM 1349 C CA . GLY A 1 168 ? 7.931 11.729 -4.245 1.00 80.12 168 GLY A CA 1
ATOM 1350 C C . GLY A 1 168 ? 6.802 12.706 -4.601 1.00 80.12 168 GLY A C 1
ATOM 1351 O O . GLY A 1 168 ? 7.037 13.858 -4.969 1.00 80.12 168 GLY A O 1
ATOM 1352 N N . ILE A 1 169 ? 5.561 12.232 -4.497 1.00 86.38 169 ILE A N 1
ATOM 1353 C CA . ILE A 1 169 ? 4.346 12.993 -4.827 1.00 86.38 169 ILE A CA 1
ATOM 1354 C C . ILE A 1 169 ? 3.702 13.493 -3.540 1.00 86.38 169 ILE A C 1
ATOM 1356 O O . ILE A 1 169 ? 3.521 12.719 -2.606 1.00 86.38 169 ILE A O 1
ATOM 1360 N N . LYS A 1 170 ? 3.279 14.754 -3.495 1.00 88.50 170 LYS A N 1
ATOM 1361 C CA . LYS A 1 170 ? 2.494 15.268 -2.368 1.00 88.50 170 LYS A CA 1
ATOM 1362 C C . LYS A 1 170 ? 1.057 14.744 -2.413 1.00 88.50 170 LYS A C 1
ATOM 1364 O O . LYS A 1 170 ? 0.408 14.826 -3.448 1.00 88.50 170 LYS A O 1
ATOM 1369 N N . LEU A 1 171 ? 0.592 14.219 -1.284 1.00 87.88 171 LEU A N 1
ATOM 1370 C CA . LEU A 1 171 ? -0.792 13.876 -0.989 1.00 87.88 171 LEU A CA 1
ATOM 1371 C C . LEU A 1 171 ? -1.337 14.868 0.039 1.00 87.88 171 LEU A C 1
ATOM 1373 O O . LEU A 1 171 ? -1.058 14.769 1.235 1.00 87.88 171 LEU A O 1
ATOM 1377 N N . ASN A 1 172 ? -2.142 15.798 -0.453 1.00 81.62 172 ASN A N 1
ATOM 1378 C CA . ASN A 1 172 ? -2.806 16.836 0.312 1.00 81.62 172 ASN A CA 1
ATOM 1379 C C . ASN A 1 172 ? -4.242 16.413 0.633 1.00 81.62 172 ASN A C 1
ATOM 1381 O O . ASN A 1 172 ? -4.987 15.978 -0.250 1.00 81.62 172 ASN A O 1
ATOM 1385 N N . THR A 1 173 ? -4.635 16.579 1.887 1.00 76.69 173 THR A N 1
ATOM 1386 C CA . THR A 1 173 ? -6.033 16.630 2.330 1.00 76.69 173 THR A CA 1
ATOM 1387 C C . THR A 1 173 ? -6.296 17.992 2.965 1.00 76.69 173 THR A C 1
ATOM 1389 O O . THR A 1 173 ? -5.371 18.784 3.128 1.00 76.69 173 THR A O 1
ATOM 1392 N N . GLU A 1 174 ? -7.542 18.277 3.344 1.00 72.81 174 GLU A N 1
ATOM 1393 C CA . GLU A 1 174 ? -7.878 19.524 4.049 1.00 72.81 174 GLU A CA 1
ATOM 1394 C C . GLU A 1 174 ? -7.092 19.705 5.359 1.00 72.81 174 GLU A C 1
ATOM 1396 O O . GLU A 1 174 ? -6.872 20.839 5.776 1.00 72.81 174 GLU A O 1
ATOM 1401 N N . ASN A 1 175 ? -6.639 18.609 5.981 1.00 70.38 175 ASN A N 1
ATOM 1402 C CA . ASN A 1 175 ? -6.029 18.628 7.311 1.00 70.38 175 ASN A CA 1
ATOM 1403 C C . ASN A 1 175 ? -4.563 18.177 7.349 1.00 70.38 175 ASN A C 1
ATOM 1405 O O . ASN A 1 175 ? -3.895 18.452 8.339 1.00 70.38 175 ASN A O 1
ATOM 1409 N N . ASP A 1 176 ? -4.058 17.525 6.298 1.00 76.06 176 ASP A N 1
ATOM 1410 C CA . ASP A 1 176 ? -2.723 16.919 6.295 1.00 76.06 176 ASP A CA 1
ATOM 1411 C C . ASP A 1 176 ? -2.033 17.009 4.929 1.00 76.06 176 ASP A C 1
ATOM 1413 O O . ASP A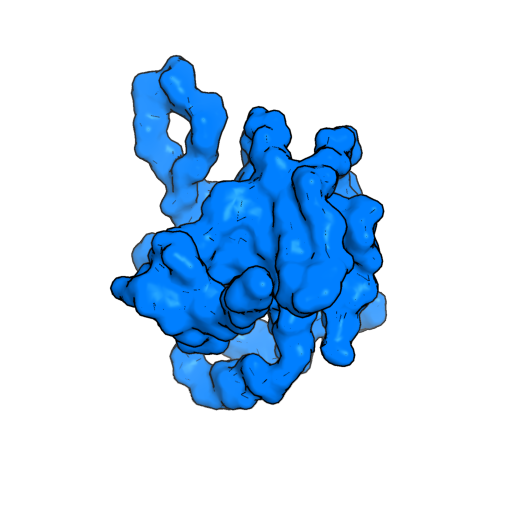 1 176 ? -2.639 16.737 3.887 1.00 76.06 176 ASP A O 1
ATOM 1417 N N . GLU A 1 177 ? -0.729 17.298 4.956 1.00 86.06 177 GLU A N 1
ATOM 1418 C CA . GLU A 1 177 ? 0.188 17.212 3.816 1.00 86.06 177 GLU A CA 1
ATOM 1419 C C . GLU A 1 177 ? 1.226 16.118 4.088 1.00 86.06 177 GLU A C 1
ATOM 1421 O O . GLU A 1 177 ? 2.053 16.222 4.994 1.00 86.06 177 GLU A O 1
ATOM 1426 N N . HIS A 1 178 ? 1.211 15.072 3.266 1.00 91.81 178 HIS A N 1
ATOM 1427 C CA . HIS A 1 178 ? 2.204 14.005 3.310 1.00 91.81 178 HIS A CA 1
ATOM 1428 C C . HIS A 1 178 ? 2.854 13.818 1.939 1.00 91.81 178 HIS A C 1
ATOM 1430 O O . HIS A 1 178 ? 2.244 14.084 0.911 1.00 91.81 178 HIS A O 1
ATOM 1436 N N . THR A 1 179 ? 4.087 13.310 1.894 1.00 92.06 179 THR A N 1
ATOM 1437 C CA . THR A 1 179 ? 4.752 12.972 0.623 1.00 92.06 179 THR A CA 1
ATOM 1438 C C . THR A 1 179 ? 4.776 11.459 0.431 1.00 92.06 179 THR A C 1
ATOM 1440 O O . THR A 1 179 ? 5.323 10.734 1.255 1.00 92.06 179 THR A O 1
ATOM 1443 N N . MET A 1 180 ? 4.175 10.970 -0.650 1.00 92.88 180 MET A N 1
ATOM 1444 C CA . MET A 1 180 ? 4.229 9.585 -1.109 1.00 92.88 180 MET A CA 1
ATOM 1445 C C . MET A 1 180 ? 5.565 9.282 -1.772 1.00 92.88 180 MET A C 1
ATOM 1447 O O . MET A 1 180 ? 6.023 10.016 -2.645 1.00 92.88 180 MET A O 1
ATOM 1451 N N . TRP A 1 181 ? 6.157 8.151 -1.400 1.00 90.81 181 TRP A N 1
ATOM 1452 C CA . TRP A 1 181 ? 7.395 7.665 -1.991 1.00 90.81 181 TRP A CA 1
ATOM 1453 C C . TRP A 1 181 ? 7.254 7.432 -3.505 1.00 90.81 181 TRP A C 1
ATOM 1455 O O . TRP A 1 181 ? 6.294 6.794 -3.950 1.00 90.81 181 TRP A O 1
ATOM 1465 N N . SER A 1 182 ? 8.229 7.900 -4.295 1.00 86.31 182 SER A N 1
ATOM 1466 C CA . SER A 1 182 ? 8.210 7.841 -5.771 1.00 86.31 182 SER A CA 1
ATOM 1467 C C . SER A 1 182 ? 7.996 6.439 -6.349 1.00 86.31 182 SER A C 1
ATOM 1469 O O . SER A 1 182 ? 7.352 6.275 -7.389 1.00 86.31 182 SER A O 1
ATOM 1471 N N . VAL A 1 183 ? 8.483 5.403 -5.663 1.00 84.88 183 VAL A N 1
ATOM 1472 C CA . VAL A 1 183 ? 8.278 4.010 -6.076 1.00 84.88 183 VAL A CA 1
ATOM 1473 C C . VAL A 1 183 ? 6.801 3.630 -5.984 1.00 84.88 183 VAL A C 1
ATOM 1475 O O . VAL A 1 183 ? 6.263 3.055 -6.928 1.00 84.88 183 VAL A O 1
ATOM 1478 N N . ILE A 1 184 ? 6.117 3.986 -4.893 1.00 88.81 184 ILE A N 1
ATOM 1479 C CA . ILE A 1 184 ? 4.691 3.674 -4.695 1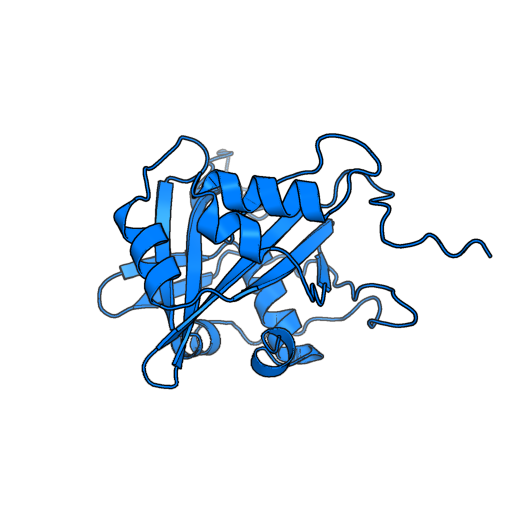.00 88.81 184 ILE A CA 1
ATOM 1480 C C . ILE A 1 184 ? 3.818 4.480 -5.648 1.00 88.81 184 ILE A C 1
ATOM 1482 O O . ILE A 1 184 ? 2.931 3.921 -6.288 1.00 88.81 184 ILE A O 1
ATOM 1486 N N . ALA A 1 185 ? 4.137 5.761 -5.798 1.00 89.25 185 ALA A N 1
ATOM 1487 C CA . ALA A 1 185 ? 3.578 6.647 -6.803 1.00 89.25 185 ALA A CA 1
ATOM 1488 C C . ALA A 1 185 ? 3.607 6.024 -8.207 1.00 89.25 185 ALA A C 1
ATOM 1490 O O . ALA A 1 185 ? 2.568 5.853 -8.847 1.00 89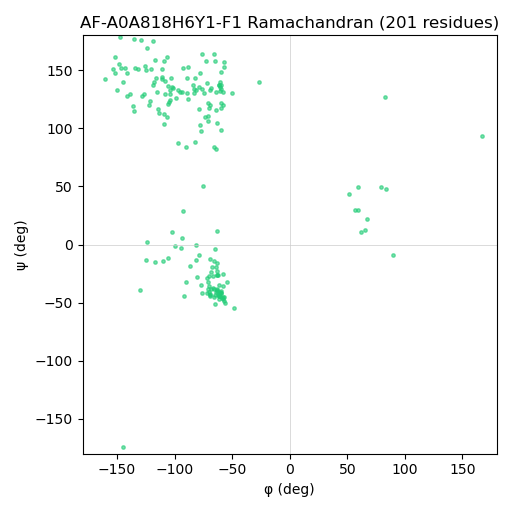.25 185 ALA A O 1
ATOM 1491 N N . THR A 1 186 ? 4.796 5.597 -8.641 1.00 84.50 186 THR A N 1
ATOM 1492 C CA . THR A 1 186 ? 4.998 4.933 -9.933 1.00 84.50 186 THR A CA 1
ATOM 1493 C C . THR A 1 186 ? 4.144 3.672 -10.036 1.00 84.50 186 THR A C 1
ATOM 1495 O O . THR A 1 186 ? 3.475 3.463 -11.045 1.00 84.50 186 THR A O 1
ATOM 1498 N N . CYS A 1 187 ? 4.113 2.840 -8.990 1.00 84.56 187 CYS A N 1
ATOM 1499 C CA . CYS A 1 187 ? 3.314 1.617 -9.006 1.00 84.56 187 CYS A CA 1
ATOM 1500 C C . CYS A 1 187 ? 1.814 1.902 -9.171 1.00 84.56 187 CYS A C 1
ATOM 1502 O O . CYS A 1 187 ? 1.151 1.239 -9.966 1.00 84.56 187 CYS A O 1
ATOM 1504 N N . LEU A 1 188 ? 1.271 2.889 -8.453 1.00 88.50 188 LEU A N 1
ATOM 1505 C CA . LEU A 1 188 ? -0.147 3.245 -8.539 1.00 88.50 188 LEU A CA 1
ATOM 1506 C C . LEU A 1 188 ? -0.523 3.800 -9.912 1.00 88.50 188 LEU A C 1
ATOM 1508 O O . LEU A 1 188 ? -1.577 3.451 -10.441 1.00 88.50 188 LEU A O 1
ATOM 1512 N N . MET A 1 189 ? 0.354 4.597 -10.520 1.00 87.25 189 MET A N 1
ATOM 1513 C CA . MET A 1 189 ? 0.173 5.057 -11.897 1.00 87.25 189 MET A CA 1
ATOM 1514 C C . MET A 1 189 ? 0.165 3.905 -12.894 1.00 87.25 189 MET A C 1
ATOM 1516 O O . MET A 1 189 ? -0.715 3.849 -13.747 1.00 87.25 189 MET A O 1
ATOM 1520 N N . CYS A 1 190 ? 1.079 2.946 -12.742 1.00 81.50 190 CYS A N 1
ATOM 1521 C CA . CYS A 1 190 ? 1.117 1.769 -13.604 1.00 81.50 190 CYS A CA 1
ATOM 1522 C C . CYS A 1 190 ? -0.180 0.954 -13.491 1.00 81.50 190 CYS A C 1
ATOM 1524 O O . CYS A 1 190 ? -0.736 0.508 -14.494 1.00 81.50 190 CYS A O 1
ATOM 1526 N N . ILE A 1 191 ? -0.696 0.774 -12.269 1.00 83.69 191 ILE A N 1
ATOM 1527 C CA . ILE A 1 191 ? -1.986 0.106 -12.055 1.00 83.69 191 ILE A CA 1
ATOM 1528 C C . ILE A 1 191 ? -3.105 0.897 -12.741 1.00 83.69 191 ILE A C 1
ATOM 1530 O O . ILE A 1 191 ? -3.909 0.304 -13.460 1.00 83.69 191 ILE A O 1
ATOM 1534 N N . ARG A 1 192 ? -3.150 2.224 -12.562 1.00 87.31 192 ARG A N 1
ATOM 1535 C CA . ARG A 1 192 ? -4.143 3.105 -13.194 1.00 87.31 192 ARG A CA 1
ATOM 1536 C C . ARG A 1 192 ? -4.132 2.970 -14.718 1.00 87.31 192 ARG A C 1
ATOM 1538 O O . ARG A 1 192 ? -5.189 2.747 -15.297 1.00 87.31 192 ARG A O 1
ATOM 1545 N N . ASN A 1 193 ? -2.959 3.072 -15.339 1.00 83.62 193 ASN A N 1
ATOM 1546 C CA . ASN A 1 193 ? -2.812 3.177 -16.790 1.00 83.62 193 ASN A CA 1
ATOM 1547 C C . ASN A 1 193 ? -2.990 1.831 -17.514 1.00 83.62 193 ASN A C 1
ATOM 1549 O O . ASN A 1 193 ? -3.540 1.797 -18.612 1.00 83.62 193 ASN A O 1
ATOM 1553 N N . HIS A 1 194 ? -2.554 0.718 -16.909 1.00 80.75 194 HIS A N 1
ATOM 1554 C CA . HIS A 1 194 ? -2.472 -0.580 -17.604 1.00 80.75 194 HIS A CA 1
ATOM 1555 C C . HIS A 1 194 ? -3.491 -1.624 -17.142 1.00 80.75 194 HIS A C 1
ATOM 1557 O O . HIS A 1 194 ? -3.663 -2.650 -17.799 1.00 80.75 194 HIS A O 1
ATOM 1563 N N . VAL A 1 195 ? -4.152 -1.400 -16.005 1.00 80.56 195 VAL A N 1
ATOM 1564 C CA . VAL A 1 195 ? -5.083 -2.368 -15.390 1.00 80.56 195 VAL A CA 1
ATOM 1565 C C . VAL A 1 195 ? -6.422 -1.724 -15.043 1.00 80.56 195 VAL A C 1
ATOM 1567 O O . VAL A 1 195 ? -7.472 -2.349 -15.188 1.00 80.56 195 VAL A O 1
ATOM 1570 N N . GLY A 1 196 ? -6.378 -0.482 -14.563 1.00 83.31 196 GLY A N 1
ATOM 1571 C CA . GLY A 1 196 ? -7.451 0.154 -13.814 1.00 83.31 196 GLY A CA 1
ATOM 1572 C C . GLY A 1 196 ? -7.398 -0.248 -12.337 1.00 83.31 196 GLY A C 1
ATOM 1573 O O . GLY A 1 196 ? -7.394 -1.435 -12.000 1.00 83.31 196 GLY A O 1
ATOM 1574 N N . LEU A 1 197 ? -7.377 0.747 -11.443 1.00 83.44 197 LEU A N 1
ATOM 1575 C CA . LEU A 1 197 ? -7.328 0.528 -9.990 1.00 83.44 197 LEU A CA 1
ATOM 1576 C C . LEU A 1 197 ? -8.538 -0.270 -9.491 1.00 83.44 197 LEU A C 1
ATOM 1578 O O . LEU A 1 197 ? -8.353 -1.225 -8.746 1.00 83.44 197 LEU A O 1
ATOM 1582 N N . ASP A 1 198 ? -9.746 0.007 -9.981 1.00 80.81 198 ASP A N 1
ATOM 1583 C CA . ASP A 1 198 ? -10.930 -0.776 -9.606 1.00 80.81 198 ASP A CA 1
ATOM 1584 C C . ASP A 1 198 ? -10.796 -2.256 -9.991 1.00 80.81 198 ASP A C 1
ATOM 1586 O O . ASP A 1 198 ? -11.075 -3.138 -9.181 1.00 80.81 198 ASP A O 1
ATOM 1590 N N . THR A 1 199 ? -10.306 -2.547 -11.200 1.00 82.44 199 THR A N 1
ATOM 1591 C CA . THR A 1 199 ? -10.055 -3.916 -11.682 1.00 82.44 199 THR A CA 1
ATOM 1592 C C . THR A 1 199 ? -8.985 -4.628 -10.856 1.00 82.44 199 THR A C 1
ATOM 1594 O O . THR A 1 199 ? -9.097 -5.829 -10.584 1.00 82.44 199 THR A O 1
ATOM 1597 N N . PHE A 1 200 ? -7.934 -3.899 -10.471 1.00 83.19 200 PHE A N 1
ATOM 1598 C CA . PHE A 1 200 ? -6.845 -4.417 -9.649 1.00 83.19 200 PHE A CA 1
ATOM 1599 C C . PHE A 1 200 ? -7.314 -4.755 -8.232 1.00 83.19 200 PHE A C 1
ATOM 1601 O O . PHE A 1 200 ? -6.890 -5.765 -7.675 1.00 83.19 200 PHE A O 1
ATOM 1608 N N . LEU A 1 201 ? -8.210 -3.942 -7.669 1.00 83.88 201 LEU A N 1
ATOM 1609 C CA . LEU A 1 201 ? -8.732 -4.124 -6.319 1.00 83.88 201 LEU A CA 1
ATOM 1610 C C . LEU A 1 201 ? -9.864 -5.156 -6.243 1.00 83.88 201 LEU A C 1
ATOM 1612 O O . LEU A 1 201 ? -10.194 -5.587 -5.146 1.00 83.88 201 LEU A O 1
ATOM 1616 N N . GLN A 1 202 ? -10.463 -5.591 -7.353 1.00 73.94 202 GLN A N 1
ATOM 1617 C CA . GLN A 1 202 ? -11.509 -6.618 -7.312 1.00 73.94 202 GLN A CA 1
ATOM 1618 C C . GLN A 1 202 ? -11.002 -7.947 -6.709 1.00 73.94 202 GLN A C 1
ATOM 1620 O O . GLN A 1 202 ? -9.962 -8.440 -7.158 1.00 73.94 202 GLN A O 1
ATOM 1625 N N . PRO A 1 203 ? -11.750 -8.545 -5.756 1.00 59.31 203 PRO A N 1
ATOM 1626 C CA . PRO A 1 203 ? -11.364 -9.775 -5.067 1.00 59.31 203 PRO A CA 1
ATOM 1627 C C . PRO A 1 203 ? -11.248 -10.989 -5.992 1.00 59.31 203 PRO A C 1
ATOM 1629 O O . PRO A 1 203 ? -12.182 -11.330 -6.756 1.00 59.31 203 PRO A O 1
#

Radius of gyration: 16.56 Å; Cα contacts (8 Å, |Δi|>4): 360; chains: 1; bounding box: 46×44×40 Å